Protein AF-A0A7L0KBL8-F1 (afdb_monomer)

Mean predicted aligned error: 14.49 Å

pLDDT: mean 74.62, std 23.61, range [24.86, 94.69]

Organism: Chauna torquata (NCBI:txid30388)

Nearest PDB structures (foldseek):
  8gka-assembly1_A  TM=6.887E-01  e=6.954E-22  Homo sapiens
  6lgp-assembly1_A  TM=6.684E-01  e=5.440E-22  Mus musculus
  7mio-assembly1_A  TM=5.184E-01  e=3.496E-22  Mus musculus
  7mil-assembly1_A  TM=5.229E-01  e=7.672E-22  Mus musculus
  4n5q-assembly1_A  TM=6.235E-01  e=1.062E-16  Mus musculus

Foldseek 3Di:
DFDWDKDKDDDDDDDDDDDDDDDDDDDDDDDDDDDDDDDDDDDDDDDDDDDDDDDDDDDDDDDDDDDDDDDVPVVVLVVLLVQLLVCLLVLPPVSNVVSLVVLQVVLVVDPPDHSLVSVLVSQADPVWRDGSLNSNLVRDDPNSLVSNVVVQVSCVVSVNNLVRQQGATPDPVGGFDGSLLSCQLSVPLSVNCVQLVDPSHDQCTAGPQRQGSLLSQLVHQPHLVVNCSCLVSDPDPCQQVRATNVRDGSLLSNLLVLNLVVNVCQFQAQDPDPVNRVSRQKDFPDDDVPITMIIGGCVLQDPVDDSRSVCSNVPRPPHPPVSPPD

Solvent-accessible surface area (backbone atoms only — not comparable to full-atom values): 20135 Å² total; per-residue (Å²): 134,92,57,68,50,82,50,73,58,72,84,83,90,76,82,83,91,78,91,78,86,87,85,80,90,83,82,88,84,85,89,79,92,85,89,89,82,89,84,90,81,90,88,87,82,86,82,80,88,80,79,80,89,88,87,88,85,80,87,82,84,83,83,86,88,85,87,78,91,80,74,66,69,68,54,55,60,55,46,54,42,54,50,49,51,47,26,44,46,75,47,40,62,69,61,35,53,54,51,52,51,53,48,52,57,53,38,73,71,46,86,90,56,57,53,50,60,54,50,50,60,53,44,26,42,90,83,40,37,46,33,50,65,44,47,28,57,73,38,78,50,99,42,38,70,59,51,50,51,53,53,50,52,54,24,51,78,57,73,35,37,52,64,63,52,58,37,39,28,63,35,86,92,54,20,36,45,32,43,65,45,47,26,52,72,64,67,36,65,71,58,44,49,59,49,66,72,38,89,66,55,67,75,82,52,42,29,76,61,36,36,36,49,63,39,56,37,52,77,44,96,81,33,66,72,52,52,50,53,52,58,72,70,47,86,62,82,56,68,66,71,45,51,24,75,87,68,38,27,36,66,39,45,16,41,68,70,57,38,56,69,60,42,54,46,59,54,61,29,66,46,86,52,76,94,55,33,86,75,31,26,29,42,76,78,49,72,60,89,90,37,40,36,36,37,35,62,41,80,58,40,44,82,91,37,88,82,7,34,50,54,40,51,75,70,44,85,85,50,68,80,86,70,75,82,122

Radius of gyration: 27.89 Å; Cα contacts (8 Å, |Δi|>4): 353; chains: 1; bounding box: 69×52×88 Å

Secondary structure (DSSP, 8-state):
---EEEEEE-----------PPPP------------------------------S----------------HHHHHHHHHHHHHHHHHHHT-HHHHHHHHHHHHHHHHT--SS-HHHHHHHHHB-TTT--BHHHHHHHS--TTHHHHHHHHHHHHHHTT-HHHHHS-B--STTTTT-BHHHHHHHTT-HHHHHHHHHSTT--TT---TT---HHHHHHHSSS-HHHHHHHHHH---GGGTT---TTS--HHHHHHHHT-HHHHHHHHH----SGGGGGG-SEEEEEEETTEEEEEEE-TTTSTTSTT-HHHHHHH-TTS-GGG---

InterPro domains:
  IPR002110 Ankyrin repeat [PF00023] (246-268)
  IPR002110 Ankyrin repeat [PF12796] (87-207)
  IPR002110 Ankyrin repeat [PS50088] (246-269)
  IPR002110 Ankyrin repeat [SM00248] (128-162)
  IPR002110 Ankyrin repeat [SM00248] (175-205)
  IPR002110 Ankyrin repeat [SM00248] (209-239)
  IPR002110 Ankyrin repeat [SM00248] (246-277)
  IPR008347 Transient receptor potential cation channel subfamily V member 1-4 [PR01768] (116-143)
  IPR008347 Transient receptor potential cation channel subfamily V member 1-4 [PR01768] (145-166)
  IPR024862 Transient receptor potential cation channel subfamily V [PTHR10582] (173-316)
  IPR036770 Ankyrin repeat-containing domain superfamily [G3DSA:1.25.40.20] (83-323)
  IPR036770 Ankyrin repeat-containing domain superfamily [SSF48403] (84-270)

Sequence (326 aa):
SSHFFLEIDGFESNATPNNTSPPVFSKPMDSNIRPCASGNGEDMDSPQSLQDDVTEYSPNVDSCANIPQGPEQTSARKKLKRYIFRAVSEGNIEELQGLLTELKERSNACTNMTVPDYLMKKFTASDTGKTCLMKALLNINQNTNEIVNMLLSFAEENGILERFINAAYTEEAYRGETALALAACTNQPDIIQLLMDNTRTNITSQDSRGNNILHALVTNDFVIRMYDMILLKSKDRNLETAKNKDGLTPLQLAAKTGKLEILKYILSREIREKPNRSLSRKFTDWAYGPVQSSLYDLTELDTTAENSVLEIIVYNTNIGVSCLLL

Structure (mmCIF, N/CA/C/O backbone):
data_AF-A0A7L0KBL8-F1
#
_entry.id   AF-A0A7L0KBL8-F1
#
loop_
_atom_site.group_PDB
_atom_site.id
_atom_site.type_symbol
_atom_site.label_atom_id
_atom_site.label_alt_id
_atom_site.label_comp_id
_atom_site.label_asym_id
_atom_site.label_entity_id
_atom_site.label_seq_id
_atom_site.pdbx_PDB_ins_code
_atom_site.Cartn_x
_atom_site.Cartn_y
_atom_site.Cartn_z
_atom_site.occupancy
_atom_site.B_iso_or_equiv
_atom_site.auth_seq_id
_atom_site.auth_comp_id
_atom_site.auth_asym_id
_atom_site.auth_atom_id
_atom_site.pdbx_PDB_model_num
ATOM 1 N N . SER A 1 1 ? 28.647 4.649 -7.831 1.00 35.41 1 SER A N 1
ATOM 2 C CA . SER A 1 1 ? 28.735 5.257 -9.168 1.00 35.41 1 SER A CA 1
ATOM 3 C C . SER A 1 1 ? 27.375 5.174 -9.818 1.00 35.41 1 SER A C 1
ATOM 5 O O . SER A 1 1 ? 26.847 4.078 -9.916 1.00 35.41 1 SER A O 1
ATOM 7 N N . SER A 1 2 ? 26.762 6.306 -10.153 1.00 34.97 2 SER A N 1
ATOM 8 C CA . SER A 1 2 ? 25.489 6.353 -10.881 1.00 34.97 2 SER A CA 1
ATOM 9 C C . SER A 1 2 ? 25.774 6.181 -12.374 1.00 34.97 2 SER A C 1
ATOM 11 O O . SER A 1 2 ? 26.455 7.025 -12.958 1.00 34.97 2 SER A O 1
ATOM 13 N N . HIS A 1 3 ? 25.311 5.079 -12.961 1.00 48.84 3 HIS A N 1
ATOM 14 C CA . HIS A 1 3 ? 25.428 4.797 -14.390 1.00 48.84 3 HIS A CA 1
ATOM 15 C C . HIS A 1 3 ? 24.148 5.275 -15.083 1.00 48.84 3 HIS A C 1
ATOM 17 O O . HIS A 1 3 ? 23.064 4.801 -14.758 1.00 48.84 3 HIS A O 1
ATOM 23 N N . PHE A 1 4 ? 24.280 6.234 -15.999 1.00 47.75 4 PHE A N 1
ATOM 24 C CA . PHE A 1 4 ? 23.176 6.749 -16.807 1.00 47.75 4 PHE A CA 1
ATOM 25 C C . PHE A 1 4 ? 23.380 6.351 -18.271 1.00 47.75 4 PHE A C 1
ATOM 27 O O . PHE A 1 4 ? 24.503 6.434 -18.773 1.00 47.75 4 PHE A O 1
ATOM 34 N N . PHE A 1 5 ? 22.307 5.942 -18.952 1.00 64.94 5 PHE A N 1
ATOM 35 C CA . PHE A 1 5 ? 22.285 5.733 -20.405 1.00 64.94 5 PHE A CA 1
ATOM 36 C C . PHE A 1 5 ? 21.658 6.942 -21.105 1.00 64.94 5 PHE A C 1
ATOM 38 O O . PHE A 1 5 ? 20.677 7.490 -20.603 1.00 64.94 5 PHE A O 1
ATOM 45 N N . LEU A 1 6 ? 22.228 7.346 -22.243 1.00 52.06 6 LEU A N 1
ATOM 46 C CA . LEU A 1 6 ? 21.727 8.422 -23.099 1.00 52.06 6 LEU A CA 1
ATOM 47 C C . LEU A 1 6 ? 20.947 7.825 -24.270 1.00 52.06 6 LEU A C 1
ATOM 49 O O . LEU A 1 6 ? 21.523 7.105 -25.083 1.00 52.06 6 LEU A O 1
ATOM 53 N N . GLU A 1 7 ? 19.674 8.187 -24.386 1.00 54.28 7 GLU A N 1
ATOM 54 C CA . GLU A 1 7 ? 18.853 7.896 -25.563 1.00 54.28 7 GLU A CA 1
ATOM 55 C C . GLU A 1 7 ? 18.519 9.204 -26.295 1.00 54.28 7 GLU A C 1
ATOM 57 O O . GLU A 1 7 ? 18.153 10.203 -25.662 1.00 54.28 7 GLU A O 1
ATOM 62 N N . ILE A 1 8 ? 18.686 9.203 -27.622 1.00 55.25 8 ILE A N 1
ATOM 63 C CA . ILE A 1 8 ? 18.376 10.327 -28.514 1.00 55.25 8 ILE A CA 1
ATOM 64 C C . ILE A 1 8 ? 17.295 9.855 -29.486 1.00 55.25 8 ILE A C 1
ATOM 66 O O . ILE A 1 8 ? 17.595 9.126 -30.431 1.00 55.25 8 ILE A O 1
ATOM 70 N N . ASP A 1 9 ? 16.060 10.307 -29.284 1.00 45.06 9 ASP A N 1
ATOM 71 C CA . ASP A 1 9 ? 14.976 10.055 -30.234 1.00 45.06 9 ASP A CA 1
ATOM 72 C C . ASP A 1 9 ? 15.100 11.013 -31.429 1.00 45.06 9 ASP A C 1
ATOM 74 O O . ASP A 1 9 ? 14.977 12.236 -31.294 1.00 45.06 9 ASP A O 1
ATOM 78 N N . GLY A 1 10 ? 15.365 10.452 -32.612 1.00 35.91 10 GLY A N 1
ATOM 79 C CA . GLY A 1 10 ? 15.478 11.164 -33.885 1.00 35.91 10 GLY A CA 1
ATOM 80 C C . GLY A 1 10 ? 14.570 10.552 -34.956 1.00 35.91 10 GLY A C 1
ATOM 81 O O . GLY A 1 10 ? 14.538 9.340 -35.124 1.00 35.91 10 GLY A O 1
ATOM 82 N N . PHE A 1 11 ? 13.842 11.417 -35.666 1.00 40.47 11 PHE A N 1
ATOM 83 C CA . PHE A 1 11 ? 12.845 11.145 -36.715 1.00 40.47 11 PHE A CA 1
ATOM 84 C C . PHE A 1 11 ? 13.072 9.894 -37.598 1.00 40.47 11 PHE A C 1
ATOM 86 O O . PHE A 1 11 ? 14.110 9.767 -38.249 1.00 40.47 11 PHE A O 1
ATOM 93 N N . GLU A 1 12 ? 12.016 9.083 -37.767 1.00 44.72 12 GLU A N 1
ATOM 94 C CA . GLU A 1 12 ? 11.820 8.251 -38.964 1.00 44.72 12 GLU A CA 1
ATOM 95 C C . GLU A 1 12 ? 11.568 9.150 -40.186 1.00 44.72 12 GLU A C 1
ATOM 97 O O . GLU A 1 12 ? 10.744 10.069 -40.173 1.00 44.72 12 GLU A O 1
ATOM 102 N N . SER A 1 13 ? 12.311 8.900 -41.261 1.00 41.12 13 SER A N 1
ATOM 103 C CA . SER A 1 13 ? 12.299 9.703 -42.480 1.00 41.12 13 SER A CA 1
ATOM 104 C C . SER A 1 13 ? 10.998 9.541 -43.268 1.00 41.12 13 SER A C 1
ATOM 106 O O . SER A 1 13 ? 10.737 8.458 -43.789 1.00 41.12 13 SER A O 1
ATOM 108 N N . ASN A 1 14 ? 10.251 10.629 -43.479 1.00 33.03 14 ASN A N 1
ATOM 109 C CA . ASN A 1 14 ? 9.272 10.695 -44.562 1.00 33.03 14 ASN A CA 1
ATOM 110 C C . ASN A 1 14 ? 9.334 12.027 -45.326 1.00 33.03 14 ASN A C 1
ATOM 112 O O . ASN A 1 14 ? 9.242 13.105 -44.749 1.00 33.03 14 ASN A O 1
ATOM 116 N N . ALA A 1 15 ? 9.533 11.857 -46.636 1.00 35.62 15 ALA A N 1
ATOM 117 C CA . ALA A 1 15 ? 9.326 12.710 -47.808 1.00 35.62 15 ALA A CA 1
ATOM 118 C C . ALA A 1 15 ? 9.271 14.255 -47.683 1.00 35.62 15 ALA A C 1
ATOM 120 O O . ALA A 1 15 ? 8.476 14.853 -46.968 1.00 35.62 15 ALA A O 1
ATOM 121 N N . THR A 1 16 ? 10.081 14.868 -48.550 1.00 35.38 16 THR A N 1
ATOM 122 C CA . THR A 1 16 ? 10.197 16.279 -48.970 1.00 35.38 16 THR A CA 1
ATOM 123 C C . THR A 1 16 ? 8.923 17.148 -48.938 1.00 35.38 16 THR A C 1
ATOM 125 O O . THR A 1 16 ? 7.877 16.688 -49.400 1.00 35.38 16 THR A O 1
ATOM 128 N N . PRO A 1 17 ? 9.012 18.451 -48.582 1.00 36.38 17 PRO A N 1
ATOM 129 C CA . PRO A 1 17 ? 7.890 19.378 -48.678 1.00 36.38 17 PRO A CA 1
ATOM 130 C C . PRO A 1 17 ? 7.862 20.080 -50.046 1.00 36.38 17 PRO A C 1
ATOM 132 O O . PRO A 1 17 ? 8.841 20.704 -50.452 1.00 36.38 17 PRO A O 1
ATOM 135 N N . ASN A 1 18 ? 6.719 20.038 -50.735 1.00 32.19 18 ASN A N 1
ATOM 136 C CA . ASN A 1 18 ? 6.406 20.970 -51.820 1.00 32.19 18 ASN A CA 1
ATOM 137 C C . ASN A 1 18 ? 5.340 21.962 -51.342 1.00 32.19 18 ASN A C 1
ATOM 139 O O . ASN A 1 18 ? 4.267 21.577 -50.884 1.00 32.19 18 ASN A O 1
ATOM 143 N N . ASN A 1 19 ? 5.670 23.248 -51.465 1.00 34.19 19 ASN A N 1
ATOM 144 C CA . ASN A 1 19 ? 4.816 24.397 -51.180 1.00 34.19 19 ASN A CA 1
ATOM 145 C C . ASN A 1 19 ? 3.503 24.356 -51.973 1.00 34.19 19 ASN A C 1
ATOM 147 O O . ASN A 1 19 ? 3.544 24.250 -53.193 1.00 34.19 19 ASN A O 1
ATOM 151 N N . THR A 1 20 ? 2.365 24.588 -51.316 1.00 32.91 20 THR A N 1
ATOM 152 C CA . THR A 1 20 ? 1.261 25.409 -51.851 1.00 32.91 20 THR A CA 1
ATOM 153 C C . THR A 1 20 ? 0.365 25.913 -50.707 1.00 32.91 20 THR A C 1
ATOM 155 O O . THR A 1 20 ? 0.220 25.278 -49.670 1.00 32.91 20 THR A O 1
ATOM 158 N N . SER A 1 21 ? -0.146 27.126 -50.906 1.00 37.97 21 SER A N 1
ATOM 159 C CA . SER A 1 21 ? -0.904 28.045 -50.036 1.00 37.97 21 SER A CA 1
ATOM 160 C C . SER A 1 21 ? -2.114 27.486 -49.254 1.00 37.97 21 SER A C 1
ATOM 162 O O . SER A 1 21 ? -2.685 26.475 -49.656 1.00 37.97 21 SER A O 1
ATOM 164 N N . PRO A 1 22 ? -2.587 28.186 -48.195 1.00 39.78 22 PRO A N 1
ATOM 165 C CA . PRO A 1 22 ? -3.711 27.737 -47.373 1.00 39.78 22 PRO A CA 1
ATOM 166 C C . PRO A 1 22 ? -5.061 28.189 -47.962 1.00 39.78 22 PRO A C 1
ATOM 168 O O . PRO A 1 22 ? -5.139 29.304 -48.486 1.00 39.78 22 PRO A O 1
ATOM 171 N N . PRO A 1 23 ? -6.157 27.420 -47.817 1.00 34.69 23 PRO A N 1
ATOM 172 C CA . PRO A 1 23 ? -7.491 27.961 -47.992 1.00 34.69 23 PRO A CA 1
ATOM 173 C C . PRO A 1 23 ? -8.199 28.225 -46.658 1.00 34.69 23 PRO A C 1
ATOM 175 O O . PRO A 1 23 ? -7.974 27.597 -45.625 1.00 34.69 23 PRO A O 1
ATOM 178 N N . VAL A 1 24 ? -9.056 29.234 -46.745 1.00 32.59 24 VAL A N 1
ATOM 179 C CA . VAL A 1 24 ? -9.853 29.891 -45.715 1.00 32.59 24 VAL A CA 1
ATOM 180 C C . VAL A 1 24 ? -11.087 29.063 -45.322 1.00 32.59 24 VAL A C 1
ATOM 182 O O . VAL A 1 24 ? -11.651 28.333 -46.130 1.00 32.59 24 VAL A O 1
ATOM 185 N N . PHE A 1 25 ? -11.497 29.249 -44.064 1.00 34.94 25 PHE A N 1
ATOM 186 C CA . PHE A 1 25 ? -12.748 28.868 -43.397 1.00 34.94 25 PHE A CA 1
ATOM 187 C C . PHE A 1 25 ? -13.991 28.607 -44.272 1.00 34.94 25 PHE A C 1
ATOM 189 O O . PHE A 1 25 ? -14.423 29.467 -45.037 1.00 34.94 25 PHE A O 1
ATOM 196 N N . SER A 1 26 ? -14.715 27.531 -43.945 1.00 32.19 26 SER A N 1
ATOM 197 C CA . SER A 1 26 ? -16.186 27.527 -43.945 1.00 32.19 26 SER A CA 1
ATOM 198 C C . SER A 1 26 ? -16.714 26.803 -42.697 1.00 32.19 26 SER A C 1
ATOM 200 O O . SER A 1 26 ? -16.170 25.797 -42.250 1.00 32.19 26 SER A O 1
ATOM 202 N N . LYS A 1 27 ? -17.706 27.433 -42.063 1.00 36.25 27 LYS A N 1
ATOM 203 C CA . LYS A 1 27 ? -18.361 27.069 -40.795 1.00 36.25 27 LYS A CA 1
ATOM 204 C C . LYS A 1 27 ? -19.540 26.087 -41.045 1.00 36.25 27 LYS A C 1
ATOM 206 O O . LYS A 1 27 ? -19.766 25.736 -42.198 1.00 36.25 27 LYS A O 1
ATOM 211 N N . PRO A 1 28 ? -20.237 25.604 -39.995 1.00 49.16 28 PRO A N 1
ATOM 212 C CA . PRO A 1 28 ? -20.693 24.222 -39.845 1.00 49.16 28 PRO A CA 1
ATOM 213 C C . PRO A 1 28 ? -22.041 23.941 -40.519 1.00 49.16 28 PRO A C 1
ATOM 215 O O . PRO A 1 28 ? -22.786 24.862 -40.845 1.00 49.16 28 PRO A O 1
ATOM 218 N N . MET A 1 29 ? -22.378 22.657 -40.653 1.00 32.78 29 MET A N 1
ATOM 219 C CA . MET A 1 29 ? -23.714 22.218 -41.047 1.00 32.78 29 MET A CA 1
ATOM 220 C C . MET A 1 29 ? -24.240 21.202 -40.029 1.00 32.78 29 MET A C 1
ATOM 222 O O . MET A 1 29 ? -23.659 20.138 -39.827 1.00 32.78 29 MET A O 1
ATOM 226 N N . ASP A 1 30 ? -25.305 21.618 -39.353 1.00 31.61 30 ASP A N 1
ATOM 227 C CA . ASP A 1 30 ? -26.109 20.860 -38.400 1.00 31.61 30 ASP A CA 1
ATOM 228 C C . ASP A 1 30 ? -26.987 19.795 -39.074 1.00 31.61 30 ASP A C 1
ATOM 230 O O . ASP A 1 30 ? -27.297 19.880 -40.266 1.00 31.61 30 ASP A O 1
ATOM 234 N N . SER A 1 31 ? -27.534 18.933 -38.204 1.00 37.66 31 SER A N 1
ATOM 235 C CA . SER A 1 31 ? -28.776 18.149 -38.335 1.00 37.66 31 SER A CA 1
ATOM 236 C C . SER A 1 31 ? -28.624 16.742 -38.952 1.00 37.66 31 SER A C 1
ATOM 238 O O . SER A 1 31 ? -27.946 16.570 -39.950 1.00 37.66 31 SER A O 1
ATOM 240 N N . ASN A 1 32 ? -29.255 15.663 -38.474 1.00 29.20 32 ASN A N 1
ATOM 241 C CA . ASN A 1 32 ? -30.105 15.387 -37.312 1.00 29.20 32 ASN A CA 1
ATOM 242 C C . ASN A 1 32 ? -30.519 13.888 -37.379 1.00 29.20 32 ASN A C 1
ATOM 244 O O . ASN A 1 32 ? -30.705 13.390 -38.485 1.00 29.20 32 ASN A O 1
ATOM 248 N N . ILE A 1 33 ? -30.826 13.265 -36.220 1.00 32.53 33 ILE A N 1
ATOM 249 C CA . ILE A 1 33 ? -31.833 12.174 -36.016 1.00 32.53 33 ILE A CA 1
ATOM 250 C C . ILE A 1 33 ? -31.430 10.742 -36.482 1.00 32.53 33 ILE A C 1
ATOM 252 O O . ILE A 1 33 ? -31.002 10.572 -37.609 1.00 32.53 33 ILE A O 1
ATOM 256 N N . ARG A 1 34 ? -31.608 9.613 -35.760 1.00 35.16 34 ARG A N 1
ATOM 257 C CA . ARG A 1 34 ? -32.081 9.201 -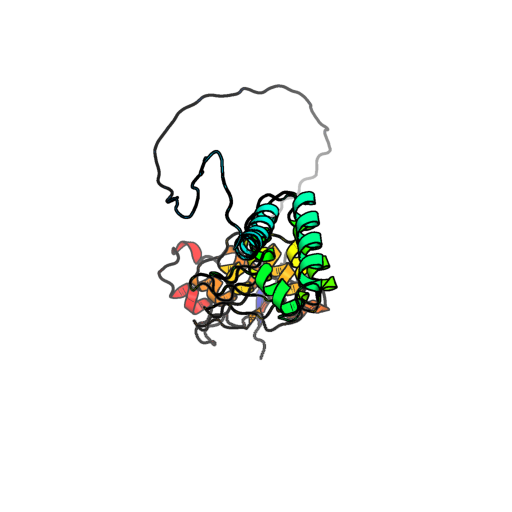34.406 1.00 35.16 34 ARG A CA 1
ATOM 258 C C . ARG A 1 34 ? -31.781 7.676 -34.211 1.00 35.16 34 ARG A C 1
ATOM 260 O O . ARG A 1 34 ? -31.329 7.049 -35.163 1.00 35.16 34 ARG A O 1
ATOM 267 N N . PRO A 1 35 ? -32.018 7.083 -33.016 1.00 42.38 35 PRO A N 1
ATOM 268 C CA . PRO A 1 35 ? -31.472 5.791 -32.573 1.00 42.38 35 PRO A CA 1
ATOM 269 C C . PRO A 1 35 ? -32.394 4.594 -32.862 1.00 42.38 35 PRO A C 1
ATOM 271 O O . PRO A 1 35 ? -33.590 4.787 -33.057 1.00 42.38 35 PRO A O 1
ATOM 274 N N . CYS A 1 36 ? -31.870 3.366 -32.749 1.00 28.20 36 CYS A N 1
ATOM 275 C CA . CYS A 1 36 ? -32.682 2.162 -32.538 1.00 28.20 36 CYS A CA 1
ATOM 276 C C . CYS A 1 36 ? -31.951 1.110 -31.692 1.00 28.20 36 CYS A C 1
ATOM 278 O O . CYS A 1 36 ? -30.735 0.957 -31.759 1.00 28.20 36 CYS A O 1
ATOM 280 N N . ALA A 1 37 ? -32.755 0.434 -30.875 1.00 27.50 37 ALA A N 1
ATOM 281 C CA . ALA A 1 37 ? -32.409 -0.486 -29.807 1.00 27.50 37 ALA A CA 1
ATOM 282 C C . ALA A 1 37 ? -32.474 -1.967 -30.235 1.00 27.50 37 ALA A C 1
ATOM 284 O O . ALA A 1 37 ? -33.142 -2.294 -31.210 1.00 27.50 37 ALA A O 1
ATOM 285 N N . SER A 1 38 ? -31.848 -2.806 -29.400 1.00 29.61 38 SER A N 1
ATOM 286 C CA . SER A 1 38 ? -32.177 -4.197 -29.028 1.00 29.61 38 SER A CA 1
ATOM 287 C C . SER A 1 38 ? -32.322 -5.290 -30.100 1.00 29.61 38 SER A C 1
ATOM 289 O O . SER A 1 38 ? -33.216 -5.260 -30.938 1.00 29.61 38 SER A O 1
ATOM 291 N N . GLY A 1 39 ? -31.542 -6.363 -29.923 1.00 25.86 39 GLY A N 1
ATOM 292 C CA . GLY A 1 39 ? -31.761 -7.680 -30.530 1.00 25.86 39 GLY A CA 1
ATOM 293 C C . GLY A 1 39 ? -30.747 -8.719 -30.031 1.00 25.86 39 GLY A C 1
ATOM 294 O O . GLY A 1 39 ? -29.551 -8.527 -30.202 1.00 25.86 39 GLY A O 1
ATOM 295 N N . ASN A 1 40 ? -31.262 -9.768 -29.388 1.00 24.86 40 ASN A N 1
ATOM 296 C CA . ASN A 1 40 ? -30.596 -10.820 -28.604 1.00 24.86 40 ASN A CA 1
ATOM 297 C C . ASN A 1 40 ? -29.871 -11.921 -29.415 1.00 24.86 40 ASN A C 1
ATOM 299 O O . ASN A 1 40 ? -30.157 -12.113 -30.595 1.00 24.86 40 ASN A O 1
ATOM 303 N N . GLY A 1 41 ? -29.054 -12.708 -28.694 1.00 25.11 41 GLY A N 1
ATOM 304 C CA . GLY A 1 41 ? -28.573 -14.072 -29.002 1.00 25.11 41 GLY A CA 1
ATOM 305 C C . GLY A 1 41 ? -27.155 -14.281 -28.435 1.00 25.11 41 GLY A C 1
ATOM 306 O O . GLY A 1 41 ? -26.220 -13.743 -29.019 1.00 25.11 41 GLY A O 1
ATOM 307 N N . GLU A 1 42 ? -26.949 -14.781 -27.203 1.00 25.03 42 GLU A N 1
ATOM 308 C CA . GLU A 1 42 ? -26.951 -16.213 -26.775 1.00 25.03 42 GLU A CA 1
ATOM 309 C C . GLU A 1 42 ? -26.028 -17.076 -27.668 1.00 25.03 42 GLU A C 1
ATOM 311 O O . GLU A 1 42 ? -26.185 -17.054 -28.883 1.00 25.03 42 GLU A O 1
ATOM 316 N N . ASP A 1 43 ? -25.050 -17.880 -27.237 1.00 26.25 43 ASP A N 1
ATOM 317 C CA . ASP A 1 43 ? -24.491 -18.324 -25.951 1.00 26.25 43 ASP A CA 1
ATOM 318 C C . ASP A 1 43 ? -23.143 -19.029 -26.257 1.00 26.25 43 ASP A C 1
ATOM 320 O O . ASP A 1 43 ? -22.936 -19.463 -27.394 1.00 26.25 43 ASP A O 1
ATOM 324 N N . MET A 1 44 ? -22.249 -19.161 -25.261 1.00 29.30 44 MET A N 1
ATOM 325 C CA . MET A 1 44 ? -21.561 -20.419 -24.863 1.00 29.30 44 MET A CA 1
ATOM 326 C C . MET A 1 44 ? -20.362 -20.164 -23.916 1.00 29.30 44 MET A C 1
ATOM 328 O O . MET A 1 44 ? -19.255 -19.840 -24.342 1.00 29.30 44 MET A O 1
ATOM 332 N N . ASP A 1 45 ? -20.655 -20.305 -22.618 1.00 25.42 45 ASP A N 1
ATOM 333 C CA . ASP A 1 45 ? -19.960 -21.066 -21.558 1.00 25.42 45 ASP A CA 1
ATOM 334 C C . ASP A 1 45 ? -18.421 -21.026 -21.360 1.00 25.42 45 ASP A C 1
ATOM 336 O O . ASP A 1 45 ? -17.666 -21.745 -22.007 1.00 25.42 45 ASP A O 1
ATOM 340 N N . SER A 1 46 ? -17.999 -20.233 -20.353 1.00 28.47 46 SER A N 1
ATOM 341 C CA . SER A 1 46 ? -17.529 -20.633 -18.993 1.00 28.47 46 SER A CA 1
ATOM 342 C C . SER A 1 46 ? -16.458 -21.742 -18.794 1.00 28.47 46 SER A C 1
ATOM 344 O O . SER A 1 46 ? -16.395 -22.678 -19.582 1.00 28.47 46 SER A O 1
ATOM 346 N N . PRO A 1 47 ? -15.660 -21.733 -17.684 1.00 35.38 47 PRO A N 1
ATOM 347 C CA . PRO A 1 47 ? -15.985 -21.122 -16.387 1.00 35.38 47 PRO A CA 1
ATOM 348 C C . PRO A 1 47 ? -14.903 -20.248 -15.720 1.00 35.38 47 PRO A C 1
ATOM 350 O O . PRO A 1 47 ? -13.727 -20.594 -15.612 1.00 35.38 47 PRO A O 1
ATOM 353 N N . GLN A 1 48 ? -15.388 -19.147 -15.142 1.00 27.89 48 GLN A N 1
ATOM 354 C CA . GLN A 1 48 ? -14.809 -18.485 -13.977 1.00 27.89 48 GLN A CA 1
ATOM 355 C C . GLN A 1 48 ? -14.948 -19.405 -12.756 1.00 27.89 48 GLN A C 1
ATOM 357 O O . GLN A 1 48 ? -16.044 -19.868 -12.449 1.00 27.89 48 GLN A O 1
ATOM 362 N N . SER A 1 49 ? -13.862 -19.632 -12.021 1.00 25.47 49 SER A N 1
ATOM 363 C CA . SER A 1 49 ? -13.925 -20.249 -10.697 1.00 25.47 49 SER A CA 1
ATOM 364 C C . SER A 1 49 ? -14.196 -19.178 -9.637 1.00 25.47 49 SER A C 1
ATOM 366 O O . SER A 1 49 ? -13.280 -18.680 -8.983 1.00 25.47 49 SER A O 1
ATOM 368 N N . LEU A 1 50 ? -15.473 -18.831 -9.489 1.00 36.38 50 LEU A N 1
ATOM 369 C CA . LEU A 1 50 ? -16.061 -18.541 -8.186 1.00 36.38 50 LEU A CA 1
ATOM 370 C C . LEU A 1 50 ? -16.384 -19.901 -7.555 1.00 36.38 50 LEU A C 1
ATOM 372 O O . LEU A 1 50 ? -17.137 -20.682 -8.128 1.00 36.38 50 LEU A O 1
ATOM 376 N N . GLN A 1 51 ? -15.774 -20.201 -6.414 1.00 29.91 51 GLN A N 1
ATOM 377 C CA . GLN A 1 51 ? -16.243 -21.243 -5.504 1.00 29.91 51 GLN A CA 1
ATOM 378 C C . GLN A 1 51 ? -16.366 -20.616 -4.117 1.00 29.91 51 GLN A C 1
ATOM 380 O O . GLN A 1 51 ? -15.378 -20.419 -3.414 1.00 29.91 51 GLN A O 1
ATOM 385 N N . ASP A 1 52 ? -17.579 -20.139 -3.855 1.00 27.75 52 ASP A N 1
ATOM 386 C CA . ASP A 1 52 ? -18.462 -20.474 -2.736 1.00 27.75 52 ASP A CA 1
ATOM 387 C C . ASP A 1 52 ? -17.861 -20.941 -1.397 1.00 27.75 52 ASP A C 1
ATOM 389 O O . ASP A 1 52 ? -17.158 -21.944 -1.295 1.00 27.75 52 ASP A O 1
ATOM 393 N N . ASP A 1 53 ? -18.295 -20.202 -0.370 1.00 26.17 53 ASP A N 1
ATOM 394 C CA . ASP A 1 53 ? -18.932 -20.648 0.875 1.00 26.17 53 ASP A CA 1
ATOM 395 C C . ASP A 1 53 ? -18.269 -21.728 1.746 1.00 26.17 53 ASP A C 1
ATOM 397 O O . ASP A 1 53 ? -18.162 -22.903 1.413 1.00 26.17 53 ASP A O 1
ATOM 401 N N . VAL A 1 54 ? -17.970 -21.342 2.990 1.00 29.86 54 VAL A N 1
ATOM 402 C CA . VAL A 1 54 ? -18.842 -21.569 4.161 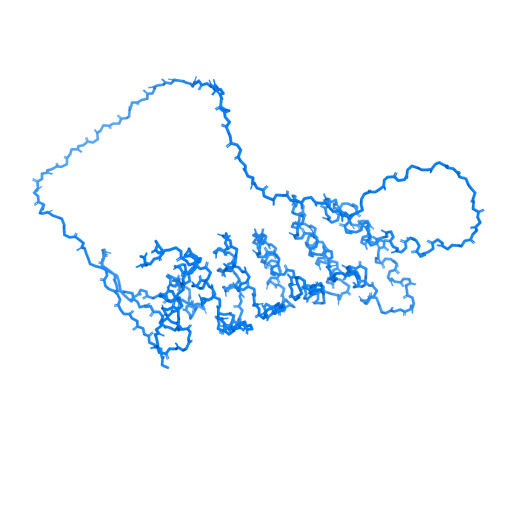1.00 29.86 54 VAL A CA 1
ATOM 403 C C . VAL A 1 54 ? -18.109 -20.992 5.377 1.00 29.86 54 VAL A C 1
ATOM 405 O O . VAL A 1 54 ? -17.034 -21.458 5.736 1.00 29.86 54 VAL A O 1
ATOM 408 N N . THR A 1 55 ? -18.685 -19.999 6.058 1.00 25.56 55 THR A N 1
ATOM 409 C CA . THR A 1 55 ? -18.726 -19.977 7.535 1.00 25.56 55 THR A CA 1
ATOM 410 C C . THR A 1 55 ? -19.749 -18.954 8.042 1.00 25.56 55 THR A C 1
ATOM 412 O O . THR A 1 55 ? -19.574 -17.746 7.934 1.00 25.56 55 THR A O 1
ATOM 415 N N . GLU A 1 56 ? -20.800 -19.512 8.651 1.00 28.20 56 GLU A N 1
ATOM 416 C CA . GLU A 1 56 ? -21.776 -18.902 9.565 1.00 28.20 56 GLU A CA 1
ATOM 417 C C . GLU A 1 56 ? -22.852 -17.959 8.986 1.00 28.20 56 GLU A C 1
ATOM 419 O O . GLU A 1 56 ? -22.911 -16.771 9.294 1.00 28.20 56 GLU A O 1
ATOM 424 N N . TYR A 1 57 ? -23.848 -18.553 8.318 1.00 26.77 57 TYR A N 1
ATOM 425 C CA . TYR A 1 57 ? -25.242 -18.145 8.517 1.00 26.77 57 TYR A CA 1
ATOM 426 C C . TYR A 1 57 ? -26.046 -19.346 9.029 1.00 26.77 57 TYR A C 1
ATOM 428 O O . TYR A 1 57 ? -26.139 -20.389 8.387 1.00 26.77 57 TYR A O 1
ATOM 436 N N . SER A 1 58 ? -26.615 -19.222 10.221 1.00 25.81 58 SER A N 1
ATOM 437 C CA . SER A 1 58 ? -27.715 -20.070 10.679 1.00 25.81 58 SER A CA 1
ATOM 438 C C . SER A 1 58 ? -28.736 -19.159 11.355 1.00 25.81 58 SER A C 1
ATOM 440 O O . SER A 1 58 ? -28.372 -18.455 12.303 1.00 25.81 58 SER A O 1
ATOM 442 N N . PRO A 1 59 ? -29.992 -19.126 10.879 1.00 31.22 59 PRO A N 1
ATOM 443 C CA . PRO A 1 59 ? -31.052 -18.365 11.510 1.00 31.22 59 PRO A CA 1
ATOM 444 C C . PRO A 1 59 ? -31.710 -19.254 12.569 1.00 31.22 59 PRO A C 1
ATOM 446 O O . PRO A 1 59 ? -32.491 -20.138 12.235 1.00 31.22 59 PRO A O 1
ATOM 449 N N . ASN A 1 60 ? -31.417 -19.032 13.850 1.00 27.72 60 ASN A N 1
ATOM 450 C CA . ASN A 1 60 ? -32.227 -19.644 14.904 1.00 27.72 60 ASN A CA 1
ATOM 451 C C . ASN A 1 60 ? -33.401 -18.724 15.238 1.00 27.72 60 ASN A C 1
ATOM 453 O O . ASN A 1 60 ? -33.266 -17.736 15.962 1.00 27.72 60 ASN A O 1
ATOM 457 N N . VAL A 1 61 ? -34.554 -19.086 14.679 1.00 36.00 61 VAL A N 1
ATOM 458 C CA . VAL A 1 61 ? -35.864 -18.820 15.267 1.00 36.00 61 VAL A CA 1
ATOM 459 C C . VAL A 1 61 ? -35.974 -19.722 16.491 1.00 36.00 61 VAL A C 1
ATOM 461 O O . VAL A 1 61 ? -35.912 -20.930 16.329 1.00 36.00 61 VAL A O 1
ATOM 464 N N . ASP A 1 62 ? -36.143 -19.153 17.683 1.00 27.17 62 ASP A N 1
ATOM 465 C CA . ASP A 1 62 ? -36.770 -19.863 18.800 1.00 27.17 62 ASP A CA 1
ATOM 466 C C . ASP A 1 62 ? -37.472 -18.878 19.738 1.00 27.17 62 ASP A C 1
ATOM 468 O O . ASP A 1 62 ? -36.902 -17.921 20.268 1.00 27.17 62 ASP A O 1
ATOM 472 N N . SER A 1 63 ? -38.764 -19.134 19.900 1.00 30.20 63 SER A N 1
ATOM 473 C CA . SER A 1 63 ? -39.703 -18.462 20.781 1.00 30.20 63 SER A CA 1
ATOM 474 C C . SER A 1 63 ? -39.638 -19.007 22.213 1.00 30.20 63 SER A C 1
ATOM 476 O O . SER A 1 63 ? -39.716 -20.211 22.419 1.00 30.20 63 SER A O 1
ATOM 478 N N . CYS A 1 64 ? -39.651 -18.074 23.169 1.00 30.81 64 CYS A N 1
ATOM 479 C CA . CYS A 1 64 ? -40.163 -18.144 24.547 1.00 30.81 64 CYS A CA 1
ATOM 480 C C . CYS A 1 64 ? -39.578 -19.111 25.609 1.00 30.81 64 CYS A C 1
ATOM 482 O O . CYS A 1 64 ? -39.750 -20.321 25.569 1.00 30.81 64 CYS A O 1
ATOM 484 N N . ALA A 1 65 ? -39.176 -18.448 26.707 1.00 31.62 65 ALA A N 1
ATOM 485 C CA . ALA A 1 65 ? -39.491 -18.717 28.121 1.00 31.62 65 ALA A CA 1
ATOM 486 C C . ALA A 1 65 ? -38.432 -19.374 29.040 1.00 31.62 65 ALA A C 1
ATOM 488 O O . ALA A 1 65 ? -37.975 -20.492 28.841 1.00 31.62 65 ALA A O 1
ATOM 489 N N . ASN A 1 66 ? -38.230 -18.653 30.154 1.00 29.91 66 ASN A N 1
ATOM 490 C CA . ASN A 1 66 ? -37.682 -19.004 31.471 1.00 29.91 66 ASN A CA 1
ATOM 491 C C . ASN A 1 66 ? -36.160 -18.943 31.720 1.00 29.91 66 ASN A C 1
ATOM 493 O O . ASN A 1 66 ? -35.360 -19.740 31.245 1.00 29.91 66 ASN A O 1
ATOM 497 N N . ILE A 1 67 ? -35.819 -17.981 32.586 1.00 35.41 67 ILE A N 1
ATOM 498 C CA . ILE A 1 67 ? -34.528 -17.730 33.240 1.00 35.41 67 ILE A CA 1
ATOM 499 C C . ILE A 1 67 ? -34.308 -18.771 34.355 1.00 35.41 67 ILE A C 1
ATOM 501 O O . ILE A 1 67 ? -35.239 -19.055 35.112 1.00 35.41 67 ILE A O 1
ATOM 505 N N . PRO A 1 68 ? -33.074 -19.280 34.522 1.00 32.44 68 PRO A N 1
ATOM 506 C CA . PRO A 1 68 ? -32.351 -19.022 35.776 1.00 32.44 68 PRO A CA 1
ATOM 507 C C . PRO A 1 68 ? -31.047 -18.239 35.547 1.00 32.44 68 PRO A C 1
ATOM 509 O O . PRO A 1 68 ? -30.388 -18.353 34.517 1.00 32.44 68 PRO A O 1
ATOM 512 N N . GLN A 1 69 ? -30.707 -17.404 36.525 1.00 43.75 69 GLN A N 1
ATOM 513 C CA . GLN A 1 69 ? -29.674 -16.367 36.492 1.00 43.75 69 GLN A CA 1
ATOM 514 C C . GLN A 1 69 ? -28.228 -16.911 36.363 1.00 43.75 69 GLN A C 1
ATOM 516 O O . GLN A 1 69 ? -27.832 -17.807 37.103 1.00 43.75 69 GLN A O 1
ATOM 521 N N . GLY A 1 70 ? -27.438 -16.267 35.479 1.00 34.22 70 GLY A N 1
ATOM 522 C CA . GLY A 1 70 ? -25.976 -16.403 35.267 1.00 34.22 70 GLY A CA 1
ATOM 523 C C . GLY A 1 70 ? -25.599 -17.358 34.116 1.00 34.22 70 GLY A C 1
ATOM 524 O O . GLY A 1 70 ? -25.813 -18.553 34.282 1.00 34.22 70 GLY A O 1
ATOM 525 N N . PRO A 1 71 ? -25.060 -16.908 32.947 1.00 34.69 71 PRO A N 1
ATOM 526 C CA . PRO A 1 71 ? -23.915 -16.005 32.748 1.00 34.69 71 PRO A CA 1
ATOM 527 C C . PRO A 1 71 ? -24.144 -14.969 31.611 1.00 34.69 71 PRO A C 1
ATOM 529 O O . PRO A 1 71 ? -23.656 -15.119 30.488 1.00 34.69 71 PRO A O 1
ATOM 532 N N . GLU A 1 72 ? -24.870 -13.879 31.862 1.00 33.19 72 GLU A N 1
ATOM 533 C CA . GLU A 1 72 ? -25.222 -12.917 30.795 1.00 33.19 72 GLU A CA 1
ATOM 534 C C . GLU A 1 72 ? -24.058 -12.019 30.332 1.00 33.19 72 GLU A C 1
ATOM 536 O O . GLU A 1 72 ? -23.991 -11.619 29.164 1.00 33.19 72 GLU A O 1
ATOM 541 N N . GLN A 1 73 ? -23.079 -11.744 31.198 1.00 38.81 73 GLN A N 1
ATOM 542 C CA . GLN A 1 73 ? -22.004 -10.792 30.884 1.00 38.81 73 GLN A CA 1
ATOM 543 C C . GLN A 1 73 ? -21.029 -11.307 29.812 1.00 38.81 73 GLN A C 1
ATOM 545 O O . GLN A 1 73 ? -20.508 -10.526 29.014 1.00 38.81 73 GLN A O 1
ATOM 550 N N . THR A 1 74 ? -20.783 -12.616 29.736 1.00 38.00 74 THR A N 1
ATOM 551 C CA . THR A 1 74 ? -19.844 -13.205 28.762 1.00 38.00 74 THR A CA 1
ATOM 552 C C . THR A 1 74 ? -20.447 -13.265 27.354 1.00 38.00 74 THR A C 1
ATOM 554 O O . THR A 1 74 ? -19.731 -13.077 26.368 1.00 38.00 74 THR A O 1
ATOM 557 N N . SER A 1 75 ? -21.771 -13.444 27.259 1.00 50.00 75 SER A N 1
ATOM 558 C CA . SER A 1 75 ? -22.535 -13.414 26.003 1.00 50.00 75 SER A CA 1
ATOM 559 C C . SER A 1 75 ? -22.630 -11.989 25.443 1.00 50.00 75 SER A C 1
ATOM 561 O O . SER A 1 75 ? -22.263 -11.750 24.291 1.00 50.00 75 SER A O 1
ATOM 563 N N . ALA A 1 76 ? -22.972 -11.001 26.280 1.00 53.28 76 ALA A N 1
ATOM 564 C CA . ALA A 1 76 ? -23.015 -9.587 25.887 1.00 53.28 76 ALA A CA 1
ATOM 565 C C . ALA A 1 76 ? -21.646 -9.040 25.421 1.00 53.28 76 ALA A C 1
ATOM 567 O O . ALA A 1 76 ? -21.568 -8.226 24.498 1.00 53.28 76 ALA A O 1
ATOM 568 N N . ARG A 1 77 ? -20.539 -9.529 26.004 1.00 53.34 77 ARG A N 1
ATOM 569 C CA . ARG A 1 77 ? -19.163 -9.156 25.618 1.00 53.34 77 ARG A CA 1
ATOM 570 C C . ARG A 1 77 ? -18.751 -9.662 24.234 1.00 53.34 77 ARG A C 1
ATOM 572 O O . ARG A 1 77 ? -17.946 -8.987 23.586 1.00 53.34 77 ARG A O 1
ATOM 579 N N . LYS A 1 78 ? -19.238 -10.835 23.807 1.00 59.44 78 LYS A N 1
ATOM 580 C CA . LYS A 1 78 ? -19.010 -11.376 22.453 1.00 59.44 78 LYS A CA 1
ATOM 581 C C . LYS A 1 78 ? -19.912 -10.689 21.421 1.00 59.44 78 LYS A C 1
ATOM 583 O O . LYS A 1 78 ? -19.460 -10.451 20.306 1.00 59.44 78 LYS A O 1
ATOM 588 N N . LYS A 1 79 ? -21.130 -10.298 21.819 1.00 78.38 79 LYS A N 1
ATOM 589 C CA . LYS A 1 79 ? -22.080 -9.553 20.976 1.00 78.38 79 LYS A CA 1
ATOM 590 C C . LYS A 1 79 ? -21.531 -8.194 20.520 1.00 78.38 79 LYS A C 1
ATOM 592 O O . LYS A 1 79 ? -21.532 -7.936 19.325 1.00 78.38 79 LYS A O 1
ATOM 597 N N . LEU A 1 80 ? -20.972 -7.381 21.428 1.00 85.19 80 LEU A N 1
ATOM 598 C CA . LEU A 1 80 ? -20.517 -6.018 21.087 1.00 85.19 80 LEU A CA 1
ATOM 599 C C . LEU A 1 80 ? -19.455 -5.989 19.973 1.00 85.19 80 LEU A C 1
ATOM 601 O O . LEU A 1 80 ? -19.578 -5.231 19.022 1.00 85.19 80 LEU A O 1
ATOM 605 N N . LYS A 1 81 ? -18.442 -6.862 20.052 1.00 88.81 81 LYS A N 1
ATOM 606 C CA . LYS A 1 81 ? -17.414 -6.973 19.004 1.00 88.81 81 LYS A CA 1
ATOM 607 C C . LYS A 1 81 ? -18.036 -7.326 17.649 1.00 88.81 81 LYS A C 1
ATOM 609 O O . LYS A 1 81 ? -17.705 -6.700 16.654 1.00 88.81 81 LYS A O 1
ATOM 614 N N . ARG A 1 82 ? -18.956 -8.295 17.610 1.00 89.31 82 ARG A N 1
ATOM 615 C CA . ARG A 1 82 ? -19.645 -8.685 16.370 1.00 89.31 82 ARG A CA 1
ATOM 616 C C . ARG A 1 82 ? -20.453 -7.528 15.783 1.00 89.31 82 ARG A C 1
ATOM 618 O O . ARG A 1 82 ? -20.371 -7.309 14.583 1.00 89.31 82 ARG A O 1
ATOM 625 N N . TYR A 1 83 ? -21.163 -6.769 16.618 1.00 90.31 83 TYR A N 1
ATOM 626 C CA . TYR A 1 83 ? -21.930 -5.609 16.163 1.00 90.31 83 TYR A CA 1
ATOM 627 C C . TYR A 1 83 ? -21.050 -4.499 15.594 1.00 90.31 83 TYR A C 1
ATOM 629 O O . TYR A 1 83 ? -21.392 -3.964 14.551 1.00 90.31 83 TYR A O 1
ATOM 637 N N . ILE A 1 84 ? -19.889 -4.21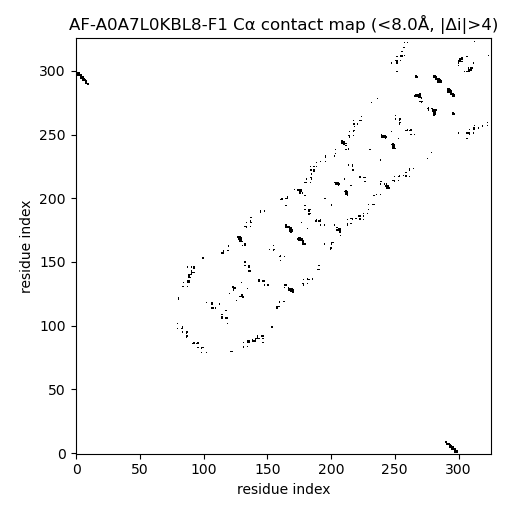5 16.194 1.00 91.88 84 ILE A N 1
ATOM 638 C CA . ILE A 1 84 ? -18.957 -3.219 15.641 1.00 91.88 84 ILE A CA 1
ATOM 639 C C . ILE A 1 84 ? -18.473 -3.654 14.254 1.00 91.88 84 ILE A C 1
ATOM 641 O O . ILE A 1 84 ? -18.549 -2.880 13.307 1.00 91.88 84 ILE A O 1
ATOM 645 N N . PHE A 1 85 ? -18.012 -4.901 14.111 1.00 92.44 85 PHE A N 1
ATOM 646 C CA . PHE A 1 85 ? -17.547 -5.405 12.814 1.00 92.44 85 PHE A CA 1
ATOM 647 C C . PHE A 1 85 ? -18.671 -5.434 11.768 1.00 92.44 85 PHE A C 1
ATOM 649 O O . PHE A 1 85 ? -18.405 -5.144 10.604 1.00 92.44 85 PHE A O 1
ATOM 656 N N . ARG A 1 86 ? -19.908 -5.744 12.180 1.00 93.25 86 ARG A N 1
ATOM 657 C CA . ARG A 1 86 ? -21.093 -5.717 11.316 1.00 93.25 86 ARG A CA 1
ATOM 658 C C . ARG A 1 86 ? -21.440 -4.293 10.870 1.00 93.25 86 ARG A C 1
ATOM 660 O O . ARG A 1 86 ? -21.522 -4.056 9.671 1.00 93.25 86 ARG A O 1
ATOM 667 N N . ALA A 1 87 ? -21.562 -3.352 11.804 1.00 92.62 87 ALA A N 1
ATOM 668 C CA . ALA A 1 87 ? -21.891 -1.957 11.510 1.00 92.62 87 ALA A CA 1
ATOM 669 C C . ALA A 1 87 ? -20.853 -1.316 10.574 1.00 92.62 87 ALA A C 1
ATOM 671 O O . ALA A 1 87 ? -21.215 -0.642 9.612 1.00 92.62 87 ALA A O 1
ATOM 672 N N . VAL A 1 88 ? -19.563 -1.607 10.796 1.00 93.44 88 VAL A N 1
ATOM 673 C CA . VAL A 1 88 ? -18.476 -1.180 9.902 1.00 93.44 88 VAL A CA 1
ATOM 674 C C . VAL A 1 88 ? -18.627 -1.781 8.503 1.00 93.44 88 VAL A C 1
ATOM 676 O O . VAL A 1 88 ? -18.458 -1.066 7.519 1.00 93.44 88 VAL A O 1
ATOM 679 N N . SER A 1 89 ? -18.962 -3.072 8.395 1.00 92.62 89 SER A N 1
ATOM 680 C CA . SER A 1 89 ? -19.154 -3.714 7.090 1.00 92.62 89 SER A CA 1
ATOM 681 C C . SER A 1 89 ? -20.400 -3.245 6.340 1.00 92.62 89 SER A C 1
ATOM 683 O O . SER A 1 89 ? -20.366 -3.175 5.117 1.00 92.62 89 SER A O 1
ATOM 685 N N . GLU A 1 90 ? -21.485 -2.940 7.052 1.00 91.44 90 GLU A N 1
ATOM 686 C CA . GLU A 1 90 ? -22.754 -2.478 6.472 1.00 91.44 90 GLU A CA 1
ATOM 687 C C . GLU A 1 90 ? -22.714 -0.986 6.120 1.00 91.44 90 GLU A C 1
ATOM 689 O O . GLU A 1 90 ? -23.485 -0.523 5.285 1.00 91.44 90 GLU A O 1
ATOM 694 N N . GLY A 1 91 ? -21.798 -0.231 6.729 1.00 92.06 91 GLY A N 1
ATOM 695 C CA . GLY A 1 91 ? -21.663 1.199 6.490 1.00 92.06 91 GLY A CA 1
ATOM 696 C C . GLY A 1 91 ? -22.593 2.069 7.339 1.00 92.06 91 GLY A C 1
ATOM 697 O O . GLY A 1 91 ? -22.853 3.215 6.969 1.00 92.06 91 GLY A O 1
ATOM 698 N N . ASN A 1 92 ? -23.118 1.541 8.451 1.00 92.56 92 ASN A N 1
ATOM 699 C CA . ASN A 1 92 ? -24.078 2.243 9.304 1.00 92.56 92 ASN A CA 1
ATOM 700 C C . ASN A 1 92 ? -23.366 3.148 10.325 1.00 92.56 92 ASN A C 1
ATOM 702 O O . ASN A 1 92 ? -22.859 2.681 11.347 1.00 92.56 92 ASN A O 1
ATOM 706 N N . ILE A 1 93 ? -23.340 4.450 10.039 1.00 92.50 93 ILE A N 1
ATOM 707 C CA . ILE A 1 93 ? -22.616 5.460 10.824 1.00 92.50 93 ILE A CA 1
ATOM 708 C C . ILE A 1 93 ? -23.248 5.661 12.208 1.00 92.50 93 ILE A C 1
ATOM 710 O O . ILE A 1 93 ? -22.533 5.688 13.208 1.00 92.50 93 ILE A O 1
ATOM 714 N N . GLU A 1 94 ? -24.578 5.774 12.281 1.00 92.81 94 GLU A N 1
ATOM 715 C CA . GLU A 1 94 ? -25.289 6.051 13.538 1.00 92.81 94 GLU A CA 1
ATOM 716 C C . GLU A 1 94 ? -25.167 4.878 14.519 1.00 92.81 94 GLU A C 1
ATOM 718 O O . GLU A 1 94 ? -24.856 5.071 15.698 1.00 92.81 94 GLU A O 1
ATOM 723 N N . GLU A 1 95 ? -25.344 3.647 14.021 1.00 93.00 95 GLU A N 1
ATOM 724 C CA . GLU A 1 95 ? -25.153 2.436 14.826 1.00 93.00 95 GLU A CA 1
ATOM 725 C C . GLU A 1 95 ? -23.700 2.327 15.294 1.00 93.00 95 GLU A C 1
ATOM 727 O O . GLU A 1 95 ? -23.453 2.079 16.475 1.00 93.00 95 GLU A O 1
ATOM 732 N N . LEU A 1 96 ? -22.729 2.578 14.409 1.00 93.19 96 LEU A N 1
ATOM 733 C CA . LEU A 1 96 ? -21.316 2.555 14.775 1.00 93.19 96 LEU A CA 1
ATOM 734 C C . LEU A 1 96 ? -20.997 3.580 15.872 1.00 93.19 96 LEU A C 1
ATOM 736 O O . LEU A 1 96 ? -20.337 3.231 16.850 1.00 93.19 96 LEU A O 1
ATOM 740 N N . GLN A 1 97 ? -21.494 4.811 15.759 1.00 92.75 97 GLN A N 1
ATOM 741 C CA . GLN A 1 97 ? -21.269 5.859 16.754 1.00 92.75 97 GLN A CA 1
ATOM 742 C C . GLN A 1 97 ? -21.851 5.482 18.126 1.00 92.75 97 GLN A C 1
ATOM 744 O O . GLN A 1 97 ? -21.181 5.648 19.150 1.00 92.75 97 GLN A O 1
ATOM 749 N N . GLY A 1 98 ? -23.065 4.922 18.160 1.00 91.50 98 GLY A N 1
ATOM 750 C CA . GLY A 1 98 ? -23.671 4.412 19.393 1.00 91.50 98 GLY A CA 1
ATOM 751 C C . GLY A 1 98 ? -22.840 3.292 20.030 1.00 91.50 98 GLY A C 1
ATOM 752 O O . GLY A 1 98 ? -22.556 3.329 21.229 1.00 91.50 98 GLY A O 1
ATOM 753 N N . LEU A 1 99 ? -22.371 2.340 19.217 1.00 91.94 99 LEU A N 1
ATOM 754 C CA . LEU A 1 99 ? -21.535 1.225 19.673 1.00 91.94 99 LEU A CA 1
ATOM 755 C C . LEU A 1 99 ? -20.159 1.683 20.182 1.00 91.94 99 LEU A C 1
ATOM 757 O O . LEU A 1 99 ? -19.642 1.104 21.139 1.00 91.94 99 LEU A O 1
ATOM 761 N N . LEU A 1 100 ? -19.557 2.712 19.574 1.00 91.50 100 LEU A N 1
ATOM 762 C CA . LEU A 1 100 ? -18.286 3.292 20.023 1.00 91.50 100 LEU A CA 1
ATOM 763 C C . LEU A 1 100 ? -18.432 4.014 21.369 1.00 91.50 100 LEU A C 1
ATOM 765 O O . LEU A 1 100 ? -17.578 3.851 22.245 1.00 91.50 100 LEU A O 1
ATOM 769 N N . THR A 1 101 ? -19.530 4.747 21.574 1.00 90.56 101 THR A N 1
ATOM 770 C CA . THR A 1 101 ? -19.850 5.372 22.869 1.00 90.56 101 THR A CA 1
ATOM 771 C C . THR A 1 101 ? -20.049 4.317 23.955 1.00 90.56 101 THR A C 1
ATOM 773 O O . THR A 1 101 ? -19.400 4.382 25.000 1.00 90.56 101 THR A O 1
ATOM 776 N N . GLU A 1 102 ? -20.852 3.282 23.684 1.00 90.38 102 GLU A N 1
ATOM 777 C CA . GLU A 1 102 ? -21.063 2.174 24.623 1.00 90.38 102 GLU A CA 1
ATOM 778 C C . GLU A 1 102 ? -19.741 1.459 24.958 1.00 90.38 102 GLU A C 1
ATOM 780 O O . GLU A 1 102 ? -19.481 1.065 26.101 1.00 90.38 102 GLU A O 1
ATOM 785 N N . LEU A 1 103 ? -18.864 1.294 23.966 1.00 89.00 103 LEU A N 1
ATOM 786 C CA . LEU A 1 103 ? -17.548 0.697 24.153 1.00 89.00 103 LEU A CA 1
ATOM 787 C C . LEU A 1 103 ? -16.646 1.556 25.059 1.00 89.00 103 LEU A C 1
ATOM 789 O O . LEU A 1 103 ? -15.973 0.988 25.923 1.00 89.00 103 LEU A O 1
ATOM 793 N N . LYS A 1 104 ? -16.666 2.888 24.906 1.00 88.12 104 LYS A N 1
ATOM 794 C CA . LYS A 1 104 ? -15.919 3.851 25.740 1.00 88.12 104 LYS A CA 1
ATOM 795 C C . LYS A 1 104 ? -16.410 3.858 27.191 1.00 88.12 104 LYS A C 1
ATOM 797 O O . LYS A 1 104 ? -15.614 3.821 28.128 1.00 88.12 104 LYS A O 1
ATOM 802 N N . GLU A 1 105 ? -17.722 3.827 27.405 1.00 87.62 105 GLU A N 1
ATOM 803 C CA . GLU A 1 105 ? -18.300 3.714 28.751 1.00 87.62 105 GLU A CA 1
ATOM 804 C C . GLU A 1 105 ? -17.874 2.408 29.434 1.00 87.62 105 GLU A C 1
ATOM 806 O O . GLU A 1 105 ? -17.426 2.397 30.585 1.00 87.62 105 GLU A O 1
ATOM 811 N N . ARG A 1 106 ? -17.928 1.293 28.695 1.00 85.25 106 ARG A N 1
ATOM 812 C CA . ARG A 1 106 ? -17.511 -0.020 29.201 1.00 85.25 106 ARG A CA 1
ATOM 813 C C . ARG A 1 106 ? -16.011 -0.118 29.456 1.00 85.25 106 ARG A C 1
ATOM 815 O O . ARG A 1 106 ? -15.619 -0.868 30.351 1.00 85.25 106 ARG A O 1
ATOM 822 N N . SER A 1 107 ? -15.172 0.584 28.693 1.00 84.44 107 SER A N 1
ATOM 823 C CA . SER A 1 107 ? -13.730 0.586 28.942 1.00 84.44 107 SER A CA 1
ATOM 824 C C . SER A 1 107 ? -13.385 1.307 30.242 1.00 84.44 107 SER A C 1
ATOM 826 O O . SER A 1 107 ? -12.540 0.818 30.985 1.00 84.44 107 SER A O 1
ATOM 828 N N . ASN A 1 108 ? -14.096 2.390 30.570 1.00 80.38 108 ASN A N 1
ATOM 829 C CA . ASN A 1 108 ? -13.904 3.132 31.821 1.00 80.38 108 ASN A CA 1
ATOM 830 C C . ASN A 1 108 ? -14.345 2.336 33.061 1.00 80.38 108 ASN A C 1
ATOM 832 O O . ASN A 1 108 ? -13.797 2.517 34.143 1.00 80.38 108 ASN A O 1
ATOM 836 N N . ALA A 1 109 ? -15.310 1.427 32.903 1.00 79.44 109 ALA A N 1
ATOM 837 C CA . ALA A 1 109 ? -15.780 0.548 33.974 1.00 79.44 109 ALA A CA 1
ATOM 838 C C . ALA A 1 109 ? -14.898 -0.702 34.190 1.00 79.44 109 ALA A C 1
ATOM 840 O O . ALA A 1 109 ? -15.140 -1.477 35.118 1.00 79.44 109 ALA A O 1
ATOM 841 N N . CYS A 1 110 ? -13.907 -0.958 33.327 1.00 71.88 110 CYS A N 1
ATOM 842 C CA . CYS A 1 110 ? -13.090 -2.165 33.406 1.00 71.88 110 CYS A CA 1
ATOM 843 C C . CYS A 1 110 ? -11.900 -1.976 34.361 1.00 71.88 110 CYS A C 1
ATOM 845 O O . CYS A 1 110 ? -10.993 -1.203 34.082 1.00 71.88 110 CYS A O 1
ATOM 847 N N . THR A 1 111 ? -11.865 -2.731 35.462 1.00 68.50 111 THR A N 1
ATOM 848 C CA . THR A 1 111 ? -10.776 -2.680 36.460 1.00 68.50 111 THR A CA 1
ATOM 849 C C . THR A 1 111 ? -9.647 -3.683 36.206 1.00 68.50 111 THR A C 1
ATOM 851 O O . THR A 1 111 ? -8.592 -3.596 36.825 1.00 68.50 111 THR A O 1
ATOM 854 N N . ASN A 1 112 ? -9.855 -4.655 35.312 1.00 73.44 112 ASN A N 1
ATOM 855 C CA . ASN A 1 112 ? -8.968 -5.817 35.177 1.00 73.44 112 ASN A CA 1
ATOM 856 C C . ASN A 1 112 ? -7.806 -5.622 34.186 1.00 73.44 112 ASN A C 1
ATOM 858 O O . ASN A 1 112 ? -6.911 -6.462 34.145 1.00 73.44 112 ASN A O 1
ATOM 862 N N . MET A 1 113 ? -7.833 -4.589 33.340 1.00 82.62 113 MET A N 1
ATOM 863 C CA . MET A 1 113 ? -6.801 -4.322 32.329 1.00 82.62 113 MET A CA 1
ATOM 864 C C . MET A 1 113 ? -6.743 -2.832 31.985 1.00 82.62 113 MET A C 1
ATOM 866 O O . MET A 1 113 ? -7.671 -2.092 32.305 1.00 82.62 113 MET A O 1
ATOM 870 N N . THR A 1 114 ? -5.674 -2.394 31.314 1.00 86.19 114 THR A N 1
ATOM 871 C CA . THR A 1 114 ? -5.577 -1.007 30.844 1.00 86.19 114 THR A CA 1
ATOM 872 C C . THR A 1 114 ? -6.651 -0.723 29.785 1.00 86.19 114 THR A C 1
ATOM 874 O O . THR A 1 114 ? -7.000 -1.598 28.984 1.00 86.19 114 THR A O 1
ATOM 877 N N . VAL A 1 115 ? -7.176 0.506 29.767 1.00 86.38 115 VAL A N 1
ATOM 878 C CA . VAL A 1 115 ? -8.170 0.950 28.772 1.00 86.38 115 VAL A CA 1
ATOM 879 C C . VAL A 1 115 ? -7.684 0.690 27.332 1.00 86.38 115 VAL A C 1
ATOM 881 O O . VAL A 1 115 ? -8.430 0.058 26.580 1.00 86.38 115 VAL A O 1
ATOM 884 N N . PRO A 1 116 ? -6.439 1.041 26.940 1.00 86.31 116 PRO A N 1
ATOM 885 C CA . PRO A 1 116 ? -5.930 0.776 25.592 1.00 86.31 116 PRO A CA 1
ATOM 886 C C . PRO A 1 116 ? -5.917 -0.709 25.208 1.00 86.31 116 PRO A C 1
ATOM 888 O O . PRO A 1 116 ? -6.294 -1.060 24.090 1.00 86.31 116 PRO A O 1
ATOM 891 N N . ASP A 1 117 ? -5.528 -1.600 26.125 1.00 87.19 117 ASP A N 1
ATOM 892 C CA . ASP A 1 117 ? -5.485 -3.042 25.851 1.00 87.19 117 ASP A CA 1
ATOM 893 C C . ASP A 1 117 ? -6.886 -3.644 25.731 1.00 87.19 117 ASP A C 1
ATOM 895 O O . ASP A 1 117 ? -7.128 -4.496 24.869 1.00 87.19 117 ASP A O 1
ATOM 899 N N . TYR A 1 118 ? -7.831 -3.173 26.553 1.00 88.38 118 TYR A N 1
ATOM 900 C CA . TYR A 1 118 ? -9.233 -3.565 26.444 1.00 88.38 118 TYR A CA 1
ATOM 901 C C . TYR A 1 118 ? -9.813 -3.181 25.084 1.00 88.38 118 TYR A C 1
ATOM 903 O O . TYR A 1 118 ? -10.414 -4.023 24.409 1.00 88.38 118 TYR A O 1
ATOM 911 N N . LEU A 1 119 ? -9.612 -1.925 24.676 1.00 88.62 119 LEU A N 1
ATOM 912 C CA . LEU A 1 119 ? -10.082 -1.415 23.394 1.00 88.62 119 LEU A CA 1
ATOM 913 C C . LEU A 1 119 ? -9.451 -2.207 22.253 1.00 88.62 119 LEU A C 1
ATOM 915 O O . LEU A 1 119 ? -10.175 -2.772 21.435 1.00 88.62 119 LEU A O 1
ATOM 919 N N . MET A 1 120 ? -8.125 -2.354 22.242 1.00 90.06 120 MET A N 1
ATOM 920 C CA . MET A 1 120 ? -7.437 -3.068 21.169 1.00 90.06 120 MET A CA 1
ATOM 921 C C . MET A 1 120 ? -7.928 -4.513 21.037 1.00 90.06 120 MET A C 1
ATOM 923 O O . MET A 1 120 ? -8.177 -4.980 19.928 1.00 90.06 120 MET A O 1
ATOM 927 N N . LYS A 1 121 ? -8.189 -5.209 22.150 1.00 88.75 121 LYS A N 1
ATOM 928 C CA . LYS A 1 121 ? -8.782 -6.559 22.149 1.00 88.75 121 LYS A CA 1
ATOM 929 C C . LYS A 1 121 ? -10.205 -6.609 21.573 1.00 88.75 121 LYS A C 1
ATOM 931 O O . LYS A 1 121 ? -10.642 -7.660 21.098 1.00 88.75 121 LYS A O 1
ATOM 936 N N . LYS A 1 122 ? -10.965 -5.514 21.651 1.00 88.81 122 LYS A N 1
ATOM 937 C CA . LYS A 1 122 ? -12.309 -5.406 21.061 1.00 88.81 122 LYS A CA 1
ATOM 938 C C . LYS A 1 122 ? -12.277 -5.014 19.590 1.00 88.81 122 LYS A C 1
ATOM 940 O O . LYS A 1 122 ? -13.076 -5.558 18.833 1.00 88.81 122 LYS A O 1
ATOM 945 N N . PHE A 1 123 ? -11.343 -4.153 19.203 1.00 88.69 123 PHE A N 1
ATOM 946 C CA . PHE A 1 123 ? -11.137 -3.727 17.820 1.00 88.69 123 PHE A CA 1
ATOM 947 C C . PHE A 1 123 ? -10.418 -4.760 16.952 1.00 88.69 123 PHE A C 1
ATOM 949 O O . PHE A 1 123 ? -10.451 -4.639 15.732 1.00 88.69 123 PHE A O 1
ATOM 956 N N . THR A 1 124 ? -9.786 -5.770 17.553 1.00 90.81 124 THR A N 1
ATOM 957 C CA . THR A 1 124 ? -9.102 -6.855 16.838 1.00 90.81 124 THR A CA 1
ATOM 958 C C . THR A 1 124 ? -9.891 -8.150 16.891 1.00 90.81 124 THR A C 1
ATOM 960 O O . THR A 1 124 ? -10.374 -8.574 17.945 1.00 90.81 124 THR A O 1
ATOM 963 N N . ALA A 1 125 ? -10.009 -8.812 15.746 1.00 88.50 125 ALA A N 1
ATOM 964 C CA . ALA A 1 125 ? -10.427 -10.195 15.608 1.00 88.50 125 ALA A CA 1
ATOM 965 C C . ALA A 1 125 ? -9.407 -11.113 16.316 1.00 88.50 125 ALA A C 1
ATOM 967 O O . ALA A 1 125 ? -8.208 -10.859 16.281 1.00 88.50 125 ALA A O 1
ATOM 968 N N . SER A 1 126 ? -9.883 -12.121 17.056 1.00 84.00 126 SER A N 1
ATOM 969 C CA . SER A 1 126 ? -9.009 -12.898 17.968 1.00 84.00 126 SER A CA 1
ATOM 970 C C . SER A 1 126 ? -8.370 -14.107 17.287 1.00 84.00 126 SER A C 1
ATOM 972 O O . SER A 1 126 ? -7.365 -14.619 17.752 1.00 84.00 126 SER A O 1
ATOM 974 N N . ASP A 1 127 ? -9.008 -14.547 16.217 1.00 83.62 127 ASP A N 1
ATOM 975 C CA . ASP A 1 127 ? -8.620 -15.574 15.264 1.00 83.62 127 ASP A CA 1
ATOM 976 C C . ASP A 1 127 ? -7.601 -15.035 14.254 1.00 83.62 127 ASP A C 1
ATOM 978 O O . ASP A 1 127 ? -6.546 -15.627 14.051 1.00 83.62 127 ASP A O 1
ATOM 982 N N . THR A 1 128 ? -7.901 -13.881 13.660 1.00 83.44 128 THR A N 1
ATOM 983 C CA . THR A 1 128 ? -7.227 -13.435 12.435 1.00 83.44 128 THR A CA 1
ATOM 984 C C . THR A 1 128 ? -6.315 -12.222 12.607 1.00 83.44 128 THR A C 1
ATOM 986 O O . THR A 1 128 ? -5.529 -11.898 11.715 1.00 83.44 128 THR A O 1
ATOM 989 N N . GLY A 1 129 ? -6.437 -11.509 13.731 1.00 85.50 129 GLY A N 1
ATOM 990 C CA . GLY A 1 129 ? -5.763 -10.228 13.950 1.00 85.50 129 GLY A CA 1
ATOM 991 C C . GLY A 1 129 ? -6.377 -9.058 13.172 1.00 85.50 129 GLY A C 1
ATOM 992 O O . GLY A 1 129 ? -5.929 -7.926 13.339 1.00 85.50 129 GLY A O 1
ATOM 993 N N . LYS A 1 130 ? -7.433 -9.295 12.374 1.00 87.56 130 LYS A N 1
ATOM 994 C CA . LYS A 1 130 ? -8.139 -8.265 11.593 1.00 87.56 130 LYS A CA 1
ATOM 995 C C . LYS A 1 130 ? -8.651 -7.155 12.494 1.00 87.56 130 LYS A C 1
ATOM 997 O O . LYS A 1 130 ? -9.407 -7.417 13.431 1.00 87.56 130 LYS A O 1
ATOM 1002 N N . THR A 1 131 ? -8.288 -5.915 12.203 1.00 92.88 131 THR A N 1
ATOM 1003 C CA . THR A 1 131 ? -8.880 -4.764 12.885 1.00 92.88 131 THR A CA 1
ATOM 1004 C C . THR A 1 131 ? -10.219 -4.383 12.259 1.00 92.88 131 THR A C 1
ATOM 1006 O O . THR A 1 131 ? -10.484 -4.687 11.093 1.00 92.88 131 THR A O 1
ATOM 1009 N N . CYS A 1 132 ? -11.065 -3.666 13.004 1.00 92.31 132 CYS A N 1
ATOM 1010 C CA . CYS A 1 132 ? -12.257 -3.036 12.427 1.00 92.31 132 CYS A CA 1
ATOM 1011 C C . CYS A 1 132 ? -11.897 -2.133 11.237 1.00 92.31 132 CYS A C 1
ATOM 1013 O O . CYS A 1 132 ? -12.627 -2.111 10.254 1.00 92.31 132 CYS A O 1
ATOM 1015 N N . LEU A 1 133 ? -10.748 -1.444 11.299 1.00 93.44 133 LEU A N 1
ATOM 1016 C CA . LEU A 1 133 ? -10.240 -0.631 10.193 1.00 93.44 133 LEU A CA 1
ATOM 1017 C C . LEU A 1 133 ? -10.012 -1.487 8.943 1.00 93.44 133 LEU A C 1
ATOM 1019 O O . LEU A 1 133 ? -10.565 -1.182 7.898 1.00 93.44 133 LEU A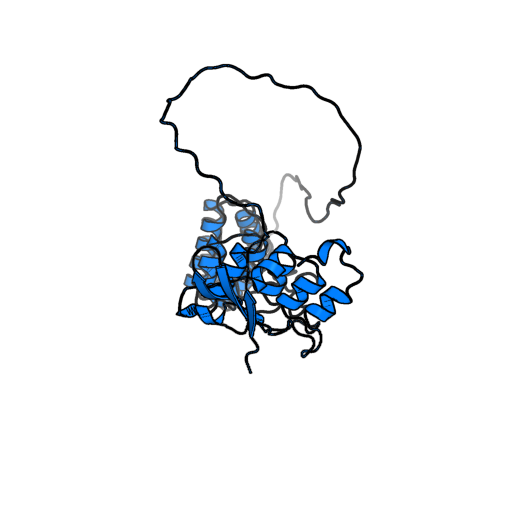 O 1
ATOM 1023 N N . MET A 1 134 ? -9.291 -2.606 9.054 1.00 92.50 134 MET A N 1
ATOM 1024 C CA . MET A 1 134 ? -9.077 -3.521 7.924 1.00 92.50 134 MET A CA 1
ATOM 1025 C C . MET A 1 134 ? -10.394 -4.054 7.347 1.00 92.50 134 MET A C 1
ATOM 1027 O O . MET A 1 134 ? -10.527 -4.180 6.134 1.00 92.50 134 MET A O 1
ATOM 1031 N N . LYS A 1 135 ? -11.387 -4.335 8.202 1.00 91.75 135 LYS A N 1
ATOM 1032 C CA . LYS A 1 135 ? -12.719 -4.761 7.751 1.00 91.75 135 LYS A CA 1
ATOM 1033 C C . LYS A 1 135 ? -13.430 -3.668 6.945 1.00 91.75 135 LYS A C 1
ATOM 1035 O O . LYS A 1 135 ? -14.066 -4.004 5.951 1.00 91.75 135 LYS A O 1
ATOM 1040 N N . ALA A 1 136 ? -13.300 -2.399 7.344 1.00 93.44 136 ALA A N 1
ATOM 1041 C CA . ALA A 1 136 ? -13.837 -1.257 6.599 1.00 93.44 136 ALA A CA 1
ATOM 1042 C C . ALA A 1 136 ? -13.204 -1.146 5.204 1.00 93.44 136 ALA A C 1
ATOM 1044 O O . ALA A 1 136 ? -13.908 -0.950 4.223 1.00 93.44 136 ALA A O 1
ATOM 1045 N N . LEU A 1 137 ? -11.881 -1.328 5.112 1.00 92.00 137 LEU A N 1
ATOM 1046 C CA . LEU A 1 137 ? -11.149 -1.214 3.845 1.00 92.00 137 LEU A CA 1
ATOM 1047 C C . LEU A 1 137 ? -11.496 -2.332 2.858 1.00 92.00 137 LEU A C 1
ATOM 1049 O O . LEU A 1 137 ? -11.508 -2.094 1.655 1.00 92.00 137 LEU A O 1
ATOM 1053 N N . LEU A 1 138 ? -11.793 -3.534 3.360 1.00 91.00 138 LEU A N 1
ATOM 1054 C CA . LEU A 1 138 ? -12.202 -4.673 2.533 1.00 91.00 138 LEU A CA 1
ATOM 1055 C C . LEU A 1 138 ? -13.658 -4.573 2.051 1.00 91.00 138 LEU A C 1
ATOM 1057 O O . LEU A 1 138 ? -13.960 -4.998 0.940 1.00 91.00 138 LEU A O 1
ATOM 1061 N N . ASN A 1 139 ? -14.555 -4.015 2.868 1.00 92.44 139 ASN A N 1
ATOM 1062 C CA . ASN A 1 139 ? -15.982 -3.910 2.561 1.00 92.44 139 ASN A CA 1
ATOM 1063 C C . ASN A 1 139 ? -16.350 -2.470 2.189 1.00 92.44 139 ASN A C 1
ATOM 1065 O O . ASN A 1 139 ? -16.937 -1.737 2.985 1.00 92.44 139 ASN A O 1
ATOM 1069 N N . ILE A 1 140 ? -15.995 -2.086 0.963 1.00 91.25 140 ILE A N 1
ATOM 1070 C CA . ILE A 1 140 ? -16.165 -0.722 0.455 1.00 91.25 140 ILE A CA 1
ATOM 1071 C C . ILE A 1 140 ? -17.652 -0.362 0.349 1.00 91.25 140 ILE A C 1
ATOM 1073 O O . ILE A 1 140 ? -18.446 -1.067 -0.271 1.00 91.25 140 ILE A O 1
ATOM 1077 N N . ASN A 1 141 ? -18.012 0.777 0.929 1.00 91.44 141 ASN A N 1
ATOM 1078 C CA . ASN A 1 141 ? -19.343 1.372 0.922 1.00 91.44 141 ASN A CA 1
ATOM 1079 C C . ASN A 1 141 ? -19.243 2.898 0.712 1.00 91.44 141 ASN A C 1
ATOM 1081 O O . ASN A 1 141 ? -18.159 3.478 0.749 1.00 91.44 141 ASN A O 1
ATOM 1085 N N . GLN A 1 142 ? -20.375 3.576 0.500 1.00 90.38 142 GLN A N 1
ATOM 1086 C CA . GLN A 1 142 ? -20.397 5.035 0.277 1.00 90.38 142 GLN A CA 1
ATOM 1087 C C . GLN A 1 142 ? -19.868 5.834 1.483 1.00 90.38 142 GLN A C 1
ATOM 1089 O O . GLN A 1 142 ? -19.346 6.931 1.318 1.00 90.38 142 GLN A O 1
ATOM 1094 N N . ASN A 1 143 ? -19.938 5.244 2.6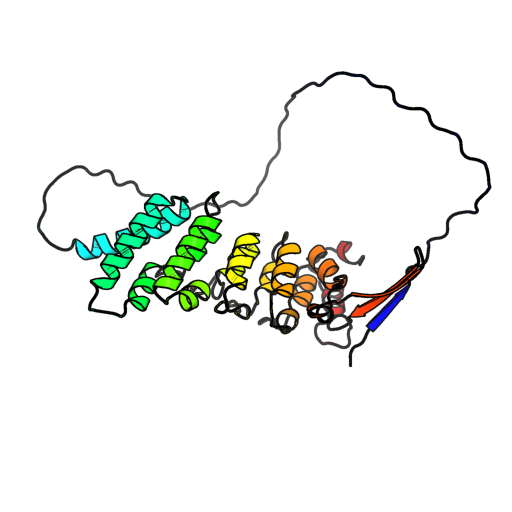77 1.00 93.12 143 ASN A N 1
ATOM 1095 C CA . ASN A 1 143 ? -19.587 5.873 3.946 1.00 93.12 143 ASN A CA 1
ATOM 1096 C C . ASN A 1 143 ? -18.178 5.489 4.436 1.00 93.12 143 ASN A C 1
ATOM 1098 O O . ASN A 1 143 ? -17.816 5.811 5.566 1.00 93.12 143 ASN A O 1
ATOM 1102 N N . THR A 1 144 ? -17.363 4.788 3.633 1.00 92.88 144 THR A N 1
ATOM 1103 C CA . THR A 1 144 ? -16.106 4.182 4.119 1.00 92.88 144 THR A CA 1
ATOM 1104 C C . THR A 1 144 ? -15.129 5.248 4.592 1.00 92.88 144 THR A C 1
ATOM 1106 O O . THR A 1 144 ? -14.545 5.107 5.662 1.00 92.88 144 THR A O 1
ATOM 1109 N N . ASN A 1 145 ? -15.013 6.352 3.853 1.00 92.62 145 ASN A N 1
ATOM 1110 C CA . ASN A 1 145 ? -14.156 7.477 4.226 1.00 92.62 145 ASN A CA 1
ATOM 1111 C C . ASN A 1 145 ? -14.561 8.078 5.585 1.00 92.62 145 ASN A C 1
ATOM 1113 O O . ASN A 1 145 ? -13.708 8.344 6.431 1.00 92.62 145 ASN A O 1
ATOM 1117 N N . GLU A 1 146 ? -15.861 8.254 5.825 1.00 93.69 146 GLU A N 1
ATOM 1118 C CA . GLU A 1 146 ? -16.385 8.792 7.086 1.00 93.69 146 GLU A CA 1
ATOM 1119 C C . GLU A 1 146 ? -16.193 7.811 8.246 1.00 93.69 146 GLU A C 1
ATOM 1121 O O . GLU A 1 146 ? -15.752 8.205 9.326 1.00 93.69 146 GLU A O 1
ATOM 1126 N N . ILE A 1 147 ? -16.438 6.520 8.011 1.00 94.69 147 ILE A N 1
ATOM 1127 C CA . ILE A 1 147 ? -16.224 5.451 8.994 1.00 94.69 147 ILE A CA 1
ATOM 1128 C C . ILE A 1 147 ? -14.751 5.359 9.381 1.00 94.69 147 ILE A C 1
ATOM 1130 O O . ILE A 1 147 ? -14.434 5.283 10.566 1.00 94.69 147 ILE A O 1
ATOM 1134 N N . VAL A 1 148 ? -13.838 5.397 8.409 1.00 94.38 148 VAL A N 1
ATOM 1135 C CA . VAL A 1 148 ? -12.395 5.389 8.672 1.00 94.38 148 VAL A CA 1
ATOM 1136 C C . VAL A 1 148 ? -12.005 6.615 9.495 1.00 94.38 148 VAL A C 1
ATOM 1138 O O . VAL A 1 148 ? -11.348 6.454 10.520 1.00 94.38 148 VAL A O 1
ATOM 1141 N N . ASN A 1 149 ? -12.468 7.813 9.129 1.00 94.12 149 ASN A N 1
ATOM 1142 C CA . ASN A 1 149 ? -12.214 9.028 9.909 1.00 94.12 149 ASN A CA 1
ATOM 1143 C C . ASN A 1 149 ? -12.734 8.923 11.350 1.00 94.12 149 ASN A C 1
ATOM 1145 O O . ASN A 1 149 ? -12.012 9.267 12.283 1.00 94.12 149 ASN A O 1
ATOM 1149 N N . MET A 1 150 ? -13.945 8.395 11.545 1.00 93.50 150 MET A N 1
ATOM 1150 C CA . MET A 1 150 ? -14.526 8.167 12.872 1.00 93.50 150 MET A CA 1
ATOM 1151 C C . MET A 1 150 ? -13.720 7.152 13.694 1.00 93.50 150 MET A C 1
ATOM 1153 O O . MET A 1 150 ? -13.501 7.340 14.889 1.00 93.50 150 MET A O 1
ATOM 1157 N N . LEU A 1 151 ? -13.259 6.065 13.071 1.00 93.88 151 LEU A N 1
ATOM 1158 C CA . LEU A 1 151 ? -12.439 5.057 13.740 1.00 93.88 151 LEU A CA 1
ATOM 1159 C C . LEU A 1 151 ? -11.060 5.612 14.121 1.00 93.88 151 LEU A C 1
ATOM 1161 O O . LEU A 1 151 ? -10.561 5.305 15.204 1.00 93.88 151 LEU A O 1
ATOM 1165 N N . LEU A 1 152 ? -10.447 6.422 13.254 1.00 93.38 152 LEU A N 1
ATOM 1166 C CA . LEU A 1 152 ? -9.154 7.054 13.515 1.00 93.38 152 LEU A CA 1
ATOM 1167 C C . LEU A 1 152 ? -9.257 8.120 14.613 1.00 93.38 152 LEU A C 1
ATOM 1169 O O . LEU A 1 152 ? -8.437 8.100 15.529 1.00 93.38 152 LEU A O 1
ATOM 1173 N N . SER A 1 153 ? -10.281 8.981 14.592 1.00 93.06 153 SER A N 1
ATOM 1174 C CA . SER A 1 153 ? -10.494 9.982 15.647 1.00 93.06 153 SER A CA 1
ATOM 1175 C C . SER A 1 153 ? -10.763 9.324 17.002 1.00 93.06 153 SER A C 1
ATOM 1177 O O . SER A 1 153 ? -10.138 9.677 18.003 1.00 93.06 153 SER A O 1
ATOM 1179 N N . PHE A 1 154 ? -11.590 8.273 17.035 1.00 93.06 154 PHE A N 1
ATOM 1180 C CA . PHE A 1 154 ? -11.808 7.480 18.244 1.00 93.06 154 PHE A CA 1
ATOM 1181 C C . PHE A 1 154 ? -10.506 6.834 18.743 1.00 93.06 154 PHE A C 1
ATOM 1183 O O . PHE A 1 154 ? -10.225 6.816 19.944 1.00 93.06 154 PHE A O 1
ATOM 1190 N N . ALA A 1 155 ? -9.690 6.290 17.839 1.00 92.50 155 ALA A N 1
ATOM 1191 C CA . ALA A 1 155 ? -8.417 5.676 18.196 1.00 92.50 155 ALA A CA 1
ATOM 1192 C C . ALA A 1 155 ? -7.396 6.700 18.726 1.00 92.50 155 ALA A C 1
ATOM 1194 O O . ALA A 1 155 ? -6.594 6.367 19.606 1.00 92.50 155 ALA A O 1
ATOM 1195 N N . GLU A 1 156 ? -7.432 7.933 18.221 1.00 91.94 156 GLU A N 1
ATOM 1196 C CA . GLU A 1 156 ? -6.611 9.045 18.692 1.00 91.94 156 GLU A CA 1
ATOM 1197 C C . GLU A 1 156 ? -7.012 9.499 20.098 1.00 91.94 156 GLU A C 1
ATOM 1199 O O . GLU A 1 156 ? -6.150 9.547 20.978 1.00 91.94 156 GLU A O 1
ATOM 1204 N N . GLU A 1 157 ? -8.308 9.722 20.345 1.00 91.06 157 GLU A N 1
ATOM 1205 C CA . GLU A 1 157 ? -8.835 10.106 21.664 1.00 91.06 157 GLU A CA 1
ATOM 1206 C C . GLU A 1 157 ? -8.459 9.115 22.771 1.00 91.06 157 GLU A C 1
ATOM 1208 O O . GLU A 1 157 ? -8.254 9.499 23.921 1.00 91.06 157 GLU A O 1
ATOM 1213 N N . ASN A 1 158 ? -8.379 7.828 22.428 1.00 88.69 158 ASN A N 1
ATOM 1214 C CA . ASN A 1 158 ? -8.108 6.754 23.381 1.00 88.69 158 ASN A CA 1
ATOM 1215 C C . ASN A 1 158 ? -6.638 6.293 23.390 1.00 88.69 158 ASN A C 1
ATOM 1217 O O . ASN A 1 158 ? -6.311 5.305 24.050 1.00 88.69 158 ASN A O 1
ATOM 1221 N N . GLY A 1 159 ? -5.745 6.970 22.656 1.00 88.56 159 GLY A N 1
ATOM 1222 C CA . GLY A 1 159 ? -4.309 6.667 22.644 1.00 88.56 159 GLY A CA 1
ATOM 1223 C C . GLY A 1 159 ? -3.936 5.301 22.049 1.00 88.56 159 GLY A C 1
ATOM 1224 O O . GLY A 1 159 ? -2.860 4.782 22.336 1.00 88.56 159 GLY A O 1
ATOM 1225 N N . ILE A 1 160 ? -4.806 4.701 21.228 1.00 91.88 160 ILE A N 1
ATOM 1226 C CA . ILE A 1 160 ? -4.571 3.400 20.569 1.00 91.88 160 ILE A CA 1
ATOM 1227 C C . ILE A 1 160 ? -4.162 3.531 19.095 1.00 91.88 160 ILE A C 1
ATOM 1229 O O . ILE A 1 160 ? -3.845 2.521 18.471 1.00 91.88 160 ILE A O 1
ATOM 1233 N N . LEU A 1 161 ? -4.142 4.751 18.544 1.00 90.25 161 LEU A N 1
ATOM 1234 C CA . LEU A 1 161 ? -3.960 5.025 17.112 1.00 90.25 161 LEU A CA 1
ATOM 1235 C C . LEU A 1 161 ? -2.764 4.301 16.477 1.00 90.25 161 LEU A C 1
ATOM 1237 O O . LEU A 1 161 ? -2.926 3.636 15.460 1.00 90.25 161 LEU A O 1
ATOM 1241 N N . GLU A 1 162 ? -1.581 4.383 17.089 1.00 89.69 162 GLU A N 1
ATOM 1242 C CA . GLU A 1 162 ? -0.360 3.762 16.552 1.00 89.69 162 GLU A CA 1
ATOM 1243 C C . GLU A 1 162 ? -0.499 2.241 16.427 1.00 89.69 162 GLU A C 1
ATOM 1245 O O . GLU A 1 162 ? -0.223 1.664 15.378 1.00 89.69 162 GLU A O 1
ATOM 1250 N N . ARG A 1 163 ? -0.992 1.589 17.486 1.00 90.38 163 ARG A N 1
ATOM 1251 C CA . ARG A 1 163 ? -1.222 0.139 17.503 1.00 90.38 163 ARG A CA 1
ATOM 1252 C C . ARG A 1 163 ? -2.339 -0.265 16.550 1.00 90.38 163 ARG A C 1
ATOM 1254 O O . ARG A 1 163 ? -2.298 -1.363 16.011 1.00 90.38 163 ARG A O 1
ATOM 1261 N N . PHE A 1 164 ? -3.340 0.592 16.378 1.00 90.88 164 PHE A N 1
ATOM 1262 C CA . PHE A 1 164 ? -4.514 0.316 15.564 1.00 90.88 164 PHE A CA 1
ATOM 1263 C C . PHE A 1 164 ? -4.213 0.391 14.062 1.00 90.88 164 PHE A C 1
ATOM 1265 O O . PHE A 1 164 ? -4.617 -0.507 13.325 1.00 90.88 164 PHE A O 1
ATOM 1272 N N . ILE A 1 165 ? -3.463 1.409 13.621 1.00 90.69 165 ILE A N 1
ATOM 1273 C CA . ILE A 1 165 ? -3.056 1.576 12.215 1.00 90.69 165 ILE A CA 1
ATOM 1274 C C . ILE A 1 165 ? -2.000 0.537 11.821 1.00 90.69 165 ILE A C 1
ATOM 1276 O O . ILE A 1 165 ? -2.108 -0.080 10.762 1.00 90.69 165 ILE A O 1
ATOM 1280 N N . ASN A 1 166 ? -0.999 0.323 12.681 1.00 89.94 166 ASN A N 1
ATOM 1281 C CA . ASN A 1 166 ? 0.125 -0.577 12.401 1.00 89.94 166 ASN A CA 1
ATOM 1282 C C . ASN A 1 166 ? -0.162 -2.039 12.767 1.00 89.94 166 ASN A C 1
ATOM 1284 O O . ASN A 1 166 ? 0.739 -2.877 12.717 1.00 89.94 166 ASN A O 1
ATOM 1288 N N . ALA A 1 167 ? -1.396 -2.357 13.166 1.00 89.56 167 ALA A N 1
ATOM 1289 C CA . ALA A 1 167 ? -1.807 -3.738 13.344 1.00 89.56 167 ALA A CA 1
ATOM 1290 C C . ALA A 1 167 ? -1.620 -4.503 12.031 1.00 89.56 167 ALA A C 1
ATOM 1292 O O . ALA A 1 167 ? -1.857 -3.965 10.948 1.00 89.56 167 ALA A O 1
ATOM 1293 N N . ALA A 1 168 ? -1.224 -5.765 12.149 1.00 87.62 168 ALA A N 1
ATOM 1294 C CA . ALA A 1 168 ? -1.021 -6.646 11.015 1.00 87.62 168 ALA A CA 1
ATOM 1295 C C . ALA A 1 168 ? -1.825 -7.936 11.182 1.00 87.62 168 ALA A C 1
ATOM 1297 O O . ALA A 1 168 ? -2.059 -8.391 12.306 1.00 87.62 168 ALA A O 1
ATOM 1298 N N . TYR A 1 169 ? -2.217 -8.539 10.061 1.00 85.69 169 TYR A N 1
ATOM 1299 C CA . TYR A 1 169 ? -2.850 -9.856 10.057 1.00 85.69 169 TYR A CA 1
ATOM 1300 C C . TYR A 1 169 ? -1.942 -10.905 10.699 1.00 85.69 169 TYR A C 1
ATOM 1302 O O . TYR A 1 169 ? -0.722 -10.913 10.492 1.00 85.69 169 TYR A O 1
ATOM 1310 N N . THR A 1 170 ? -2.554 -11.824 11.441 1.00 85.62 170 THR A N 1
ATOM 1311 C CA . THR A 1 170 ? -1.860 -12.965 12.051 1.00 85.62 170 THR A CA 1
ATOM 1312 C C . THR A 1 170 ? -2.093 -14.272 11.299 1.00 85.62 170 THR A C 1
ATOM 1314 O O . THR A 1 170 ? -1.314 -15.203 11.488 1.00 85.62 170 THR A O 1
ATOM 1317 N N . GLU A 1 171 ? -3.126 -14.351 10.451 1.00 81.62 171 GLU A N 1
ATOM 1318 C CA . GLU A 1 171 ? -3.420 -15.536 9.627 1.00 81.62 171 GLU A CA 1
ATOM 1319 C C . GLU A 1 171 ? -2.298 -15.831 8.635 1.00 81.62 171 GLU A C 1
ATOM 1321 O O . GLU A 1 171 ? -1.804 -14.917 7.986 1.00 81.62 171 GLU A O 1
ATOM 1326 N N . GLU A 1 172 ? -1.948 -17.104 8.450 1.00 76.06 172 GLU A N 1
ATOM 1327 C CA . GLU A 1 172 ? -0.808 -17.522 7.620 1.00 76.06 172 GLU A CA 1
ATOM 1328 C C . GLU A 1 172 ? -0.859 -16.991 6.180 1.00 76.06 172 GLU A C 1
ATOM 1330 O O . GLU A 1 172 ? 0.176 -16.597 5.648 1.00 76.06 172 GLU A O 1
ATOM 1335 N N . ALA A 1 173 ? -2.049 -16.920 5.575 1.00 73.94 173 ALA A N 1
ATOM 1336 C CA . ALA A 1 173 ? -2.218 -16.494 4.185 1.00 73.94 173 ALA A CA 1
ATOM 1337 C C . ALA A 1 173 ? -1.896 -15.006 3.948 1.00 73.94 173 ALA A C 1
ATOM 1339 O O . ALA A 1 173 ? -1.313 -14.670 2.918 1.00 73.94 173 ALA A O 1
ATOM 1340 N N . TYR A 1 174 ? -2.238 -14.139 4.908 1.00 75.00 174 TYR A N 1
ATOM 1341 C CA . TYR A 1 174 ? -2.149 -12.673 4.793 1.00 75.00 174 TYR A CA 1
ATOM 1342 C C . TYR A 1 174 ? -1.225 -12.057 5.850 1.00 75.00 174 TYR A C 1
ATOM 1344 O O . TYR A 1 174 ? -1.244 -10.853 6.099 1.00 75.00 174 TYR A O 1
ATOM 1352 N N . ARG A 1 175 ? -0.431 -12.882 6.541 1.00 77.12 175 ARG A N 1
ATOM 1353 C CA . ARG A 1 175 ? 0.342 -12.458 7.710 1.00 77.12 175 ARG A CA 1
ATOM 1354 C C . ARG A 1 175 ? 1.243 -11.275 7.371 1.00 77.12 175 ARG A C 1
ATOM 1356 O O . ARG A 1 175 ? 2.020 -11.343 6.423 1.00 77.12 175 ARG A O 1
ATOM 1363 N N . GLY A 1 176 ? 1.195 -10.239 8.206 1.00 77.25 176 GLY A N 1
ATOM 1364 C CA . GLY A 1 176 ? 2.020 -9.038 8.054 1.00 77.25 176 GLY A CA 1
ATOM 1365 C C . GLY A 1 176 ? 1.408 -7.939 7.176 1.00 77.25 176 GLY A C 1
ATOM 1366 O O . GLY A 1 176 ? 1.960 -6.844 7.134 1.00 77.25 176 GLY A O 1
ATOM 1367 N N . GLU A 1 177 ? 0.261 -8.177 6.534 1.00 84.44 177 GLU A N 1
ATOM 1368 C CA . GLU A 1 177 ? -0.455 -7.117 5.820 1.00 84.44 177 GLU A CA 1
ATOM 1369 C C . GLU A 1 177 ? -1.005 -6.068 6.793 1.00 84.44 177 GLU A C 1
ATOM 1371 O O . GLU A 1 177 ? -1.598 -6.399 7.822 1.00 84.44 177 GLU A O 1
ATOM 1376 N N . THR A 1 178 ? -0.811 -4.792 6.462 1.00 90.50 178 THR A N 1
ATOM 1377 C CA . THR A 1 178 ? -1.257 -3.643 7.260 1.00 90.50 178 THR A CA 1
ATOM 1378 C C . THR A 1 178 ? -2.455 -2.950 6.616 1.00 90.50 178 THR A C 1
ATOM 1380 O O . THR A 1 178 ? -2.753 -3.143 5.435 1.00 90.50 178 THR A O 1
ATOM 1383 N N . ALA A 1 179 ? -3.144 -2.097 7.381 1.00 91.31 179 ALA A N 1
ATOM 1384 C CA . ALA A 1 179 ? -4.260 -1.305 6.858 1.00 91.31 179 ALA A CA 1
ATOM 1385 C C . ALA A 1 179 ? -3.843 -0.428 5.661 1.00 91.31 179 ALA A C 1
ATOM 1387 O O . ALA A 1 179 ? -4.597 -0.299 4.701 1.00 91.31 179 ALA A O 1
ATOM 1388 N N . LEU A 1 180 ? -2.621 0.117 5.677 1.00 91.75 180 LEU A N 1
ATOM 1389 C CA . LEU A 1 180 ? -2.099 0.922 4.572 1.00 91.75 180 LEU A CA 1
ATOM 1390 C C . LEU A 1 180 ? -1.936 0.097 3.284 1.00 91.75 180 LEU A C 1
ATOM 1392 O O . LEU A 1 180 ? -2.335 0.556 2.215 1.00 91.75 180 LEU A O 1
ATOM 1396 N N . ALA A 1 181 ? -1.397 -1.124 3.382 1.00 89.12 181 ALA A N 1
ATOM 1397 C CA . ALA A 1 181 ? -1.251 -2.014 2.230 1.00 89.12 181 ALA A CA 1
ATOM 1398 C C . ALA A 1 181 ? -2.616 -2.398 1.637 1.00 89.12 181 ALA A C 1
ATOM 1400 O O . ALA A 1 181 ? -2.796 -2.338 0.423 1.00 89.12 181 ALA A O 1
ATOM 1401 N N . LEU A 1 182 ? -3.606 -2.692 2.487 1.00 90.00 182 LEU A N 1
ATOM 1402 C CA . LEU A 1 182 ? -4.973 -2.968 2.041 1.00 90.00 182 LEU A CA 1
ATOM 1403 C C . LEU A 1 182 ? -5.624 -1.780 1.333 1.00 90.00 182 LEU A C 1
ATOM 1405 O O . LEU A 1 182 ? -6.209 -1.967 0.270 1.00 90.00 182 LEU A O 1
ATOM 1409 N N . ALA A 1 183 ? -5.516 -0.566 1.881 1.00 91.12 183 ALA A N 1
ATOM 1410 C CA . ALA A 1 183 ? -6.061 0.637 1.244 1.00 91.12 183 ALA A CA 1
ATOM 1411 C C . ALA A 1 183 ? -5.456 0.856 -0.158 1.00 91.12 183 ALA A C 1
ATOM 1413 O O . ALA A 1 183 ? -6.143 1.264 -1.094 1.00 91.12 183 ALA A O 1
ATOM 1414 N N . ALA A 1 184 ? -4.174 0.522 -0.320 1.00 89.88 184 ALA A N 1
ATOM 1415 C CA . ALA A 1 184 ? -3.468 0.619 -1.589 1.00 89.88 184 ALA A CA 1
ATOM 1416 C C . ALA A 1 184 ? -3.890 -0.459 -2.602 1.00 89.88 184 ALA A C 1
ATOM 1418 O O . ALA A 1 184 ? -4.156 -0.127 -3.757 1.00 89.88 184 ALA A O 1
ATOM 1419 N N . CYS A 1 185 ? -4.047 -1.714 -2.174 1.00 87.00 185 CYS A N 1
ATOM 1420 C CA . CYS A 1 185 ? -4.548 -2.798 -3.030 1.00 87.00 185 CYS A CA 1
ATOM 1421 C C . CYS A 1 185 ? -6.027 -2.615 -3.421 1.00 87.00 185 CYS A C 1
ATOM 1423 O O . CYS A 1 185 ? -6.436 -3.026 -4.502 1.00 87.00 185 CYS A O 1
ATOM 1425 N N . THR A 1 186 ? -6.823 -1.970 -2.565 1.00 87.94 186 THR A N 1
ATOM 1426 C CA . THR A 1 186 ? -8.246 -1.661 -2.806 1.00 87.94 186 THR A CA 1
ATOM 1427 C C . THR A 1 186 ? -8.467 -0.342 -3.558 1.00 87.94 186 THR A C 1
ATOM 1429 O O . THR A 1 186 ? -9.614 0.042 -3.784 1.00 87.94 186 THR A O 1
ATOM 1432 N N . ASN A 1 187 ? -7.391 0.334 -3.987 1.00 89.31 187 ASN A N 1
ATOM 1433 C CA . ASN A 1 187 ? -7.419 1.583 -4.756 1.00 89.31 187 ASN A CA 1
ATOM 1434 C C . ASN A 1 187 ? -8.186 2.731 -4.058 1.00 89.31 187 ASN A C 1
ATOM 1436 O O . ASN A 1 187 ? -9.051 3.374 -4.653 1.00 89.31 187 ASN A O 1
ATOM 1440 N N . GLN A 1 188 ? -7.862 2.995 -2.788 1.00 90.19 188 GLN A N 1
ATOM 1441 C CA . GLN A 1 188 ? -8.501 4.032 -1.965 1.00 90.19 188 GLN A CA 1
ATOM 1442 C C . GLN A 1 188 ? -7.552 5.218 -1.693 1.00 90.19 188 GLN A C 1
ATOM 1444 O O . GLN A 1 188 ? -6.932 5.280 -0.625 1.00 90.19 188 GLN A O 1
ATOM 1449 N N . PRO A 1 189 ? -7.419 6.188 -2.623 1.00 90.88 189 PRO A N 1
ATOM 1450 C CA . PRO A 1 189 ? -6.460 7.282 -2.483 1.00 90.88 189 PRO A CA 1
ATOM 1451 C C . PRO A 1 189 ? -6.693 8.159 -1.256 1.00 90.88 189 PRO A C 1
ATOM 1453 O O . PRO A 1 189 ? -5.737 8.486 -0.557 1.00 90.88 189 PRO A O 1
ATOM 1456 N N . ASP A 1 190 ? -7.946 8.511 -0.975 1.00 91.81 190 ASP A N 1
ATOM 1457 C CA . ASP A 1 190 ? -8.296 9.420 0.121 1.00 91.81 190 ASP A CA 1
ATOM 1458 C C . ASP A 1 190 ? -7.870 8.840 1.474 1.00 91.81 190 ASP A C 1
ATOM 1460 O O . ASP A 1 190 ? -7.256 9.518 2.296 1.00 91.81 190 ASP A O 1
ATOM 1464 N N . ILE A 1 191 ? -8.112 7.545 1.680 1.00 92.12 191 ILE A N 1
ATOM 1465 C CA . ILE A 1 191 ? -7.742 6.846 2.912 1.00 92.12 191 ILE A CA 1
ATOM 1466 C C . ILE A 1 191 ? -6.229 6.698 3.027 1.00 92.12 191 ILE A C 1
ATOM 1468 O O . ILE A 1 191 ? -5.674 6.876 4.108 1.00 92.12 191 ILE A O 1
ATOM 1472 N N . ILE A 1 192 ? -5.535 6.421 1.927 1.00 92.12 192 ILE A N 1
ATOM 1473 C CA . ILE A 1 192 ? -4.073 6.381 1.925 1.00 92.12 192 ILE A CA 1
ATOM 1474 C C . ILE A 1 192 ? -3.496 7.754 2.283 1.00 92.12 192 ILE A C 1
ATOM 1476 O O . ILE A 1 192 ? -2.538 7.824 3.051 1.00 92.12 192 ILE A O 1
ATOM 1480 N N . GLN A 1 193 ? -4.075 8.848 1.777 1.00 91.62 193 GLN A N 1
ATOM 1481 C CA . GLN A 1 193 ? -3.663 10.193 2.172 1.00 91.62 193 GLN A CA 1
ATOM 1482 C C . GLN A 1 193 ? -3.871 10.411 3.669 1.00 91.62 193 GLN A C 1
ATOM 1484 O O . GLN A 1 193 ? -2.911 10.782 4.338 1.00 91.62 193 GLN A O 1
ATOM 1489 N N . LEU A 1 194 ? -5.057 10.089 4.193 1.00 91.56 194 LEU A N 1
ATOM 1490 C CA . LEU A 1 194 ? -5.366 10.183 5.621 1.00 91.56 194 LEU A CA 1
ATOM 1491 C C . LEU A 1 194 ? -4.392 9.359 6.478 1.00 91.56 194 LEU A C 1
ATOM 1493 O O . LEU A 1 194 ? -3.887 9.842 7.490 1.00 91.56 194 LEU A O 1
ATOM 1497 N N . LEU A 1 195 ? -4.081 8.125 6.080 1.00 91.25 195 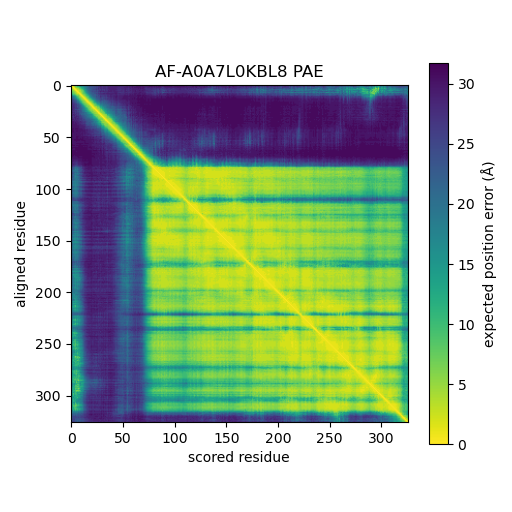LEU A N 1
ATOM 1498 C CA . LEU A 1 195 ? -3.143 7.267 6.803 1.00 91.25 195 LEU A CA 1
ATOM 1499 C C . LEU A 1 195 ? -1.701 7.785 6.714 1.00 91.25 195 LEU A C 1
ATOM 1501 O O . LEU A 1 195 ? -0.997 7.749 7.716 1.00 91.25 195 LEU A O 1
ATOM 1505 N N . MET A 1 196 ? -1.247 8.283 5.563 1.00 90.25 196 MET A N 1
ATOM 1506 C CA . MET A 1 196 ? 0.123 8.798 5.406 1.00 90.25 196 MET A CA 1
ATOM 1507 C C . MET A 1 196 ? 0.342 10.175 6.039 1.00 90.25 196 MET A C 1
ATOM 1509 O O . MET A 1 196 ? 1.466 10.489 6.426 1.00 90.25 196 MET A O 1
ATOM 1513 N N . ASP A 1 197 ? -0.708 10.985 6.173 1.00 89.38 197 ASP A N 1
ATOM 1514 C CA . ASP A 1 197 ? -0.632 12.277 6.865 1.00 89.38 197 ASP A CA 1
ATOM 1515 C C . ASP A 1 197 ? -0.463 12.091 8.385 1.00 89.38 197 ASP A C 1
ATOM 1517 O O . ASP A 1 197 ? 0.065 12.965 9.078 1.00 89.38 197 ASP A O 1
ATOM 1521 N N . ASN A 1 198 ? -0.816 10.911 8.904 1.00 87.06 198 ASN A N 1
ATOM 1522 C CA . ASN A 1 198 ? -0.532 10.520 10.277 1.00 87.06 198 ASN A CA 1
ATOM 1523 C C . ASN A 1 198 ? 0.943 10.126 10.459 1.00 87.06 198 ASN A C 1
ATOM 1525 O O . ASN A 1 198 ? 1.436 9.155 9.889 1.00 87.06 198 ASN A O 1
ATOM 1529 N N . THR A 1 199 ? 1.643 10.814 11.366 1.00 82.31 199 THR A N 1
ATOM 1530 C CA . THR A 1 199 ? 3.073 10.577 11.661 1.00 82.31 199 THR A CA 1
ATOM 1531 C C . THR A 1 199 ? 3.378 9.214 12.288 1.00 82.31 199 THR A C 1
ATOM 1533 O O . THR A 1 199 ? 4.535 8.806 12.327 1.00 82.31 199 THR A O 1
ATOM 1536 N N . ARG A 1 200 ? 2.353 8.522 12.797 1.00 85.75 200 ARG A N 1
ATOM 1537 C CA . ARG A 1 200 ? 2.459 7.230 13.494 1.00 85.75 200 ARG A CA 1
ATOM 1538 C C . ARG A 1 200 ? 2.391 6.027 12.548 1.00 85.75 200 ARG A C 1
ATOM 1540 O O . ARG A 1 200 ? 2.541 4.897 13.004 1.00 85.75 200 ARG A O 1
ATOM 1547 N N . THR A 1 201 ? 2.130 6.246 11.263 1.00 86.25 201 THR A N 1
ATOM 1548 C CA . THR A 1 201 ? 1.958 5.172 10.281 1.00 86.25 201 THR A CA 1
ATOM 1549 C C . THR A 1 201 ? 3.307 4.614 9.846 1.00 86.25 201 THR A C 1
ATOM 1551 O O . THR A 1 201 ? 4.170 5.346 9.365 1.00 86.25 201 THR A O 1
ATOM 1554 N N . ASN A 1 202 ? 3.486 3.301 9.982 1.00 85.88 202 ASN A N 1
ATOM 1555 C CA . ASN A 1 202 ? 4.691 2.619 9.533 1.00 85.88 202 ASN A CA 1
ATOM 1556 C C . ASN A 1 202 ? 4.545 2.151 8.077 1.00 85.88 202 ASN A C 1
ATOM 1558 O O . ASN A 1 202 ? 3.880 1.157 7.798 1.00 85.88 202 ASN A O 1
ATOM 1562 N N . ILE A 1 203 ? 5.210 2.849 7.154 1.00 87.12 203 ILE A N 1
ATOM 1563 C CA . ILE A 1 203 ? 5.202 2.532 5.714 1.00 87.12 203 ILE A CA 1
ATOM 1564 C C . ILE A 1 203 ? 6.187 1.392 5.386 1.00 87.12 203 ILE A C 1
ATOM 1566 O O . ILE A 1 203 ? 6.027 0.680 4.397 1.00 87.12 203 ILE A O 1
ATOM 1570 N N . THR A 1 204 ? 7.197 1.183 6.235 1.00 86.12 204 THR A N 1
ATOM 1571 C CA . THR A 1 204 ? 8.272 0.196 6.024 1.00 86.12 204 THR A CA 1
ATOM 1572 C C . THR A 1 204 ? 7.908 -1.223 6.468 1.00 86.12 204 THR A C 1
ATOM 1574 O O . THR A 1 204 ? 8.743 -2.124 6.396 1.00 86.12 204 THR A O 1
ATOM 1577 N N . SER A 1 205 ? 6.672 -1.444 6.930 1.00 86.06 205 SER A N 1
ATOM 1578 C CA . SER A 1 205 ? 6.195 -2.770 7.320 1.00 86.06 205 SER A CA 1
ATOM 1579 C C . SER A 1 205 ? 6.282 -3.755 6.155 1.00 86.06 205 SER A C 1
ATOM 1581 O O . SER A 1 205 ? 5.927 -3.413 5.024 1.00 86.06 205 SER A O 1
ATOM 1583 N N . GLN A 1 206 ? 6.700 -4.983 6.451 1.00 88.06 206 GLN A N 1
ATOM 1584 C CA . GLN A 1 206 ? 6.774 -6.069 5.482 1.00 88.06 206 GLN A CA 1
ATOM 1585 C C . GLN A 1 206 ? 5.798 -7.193 5.832 1.00 88.06 206 GLN A C 1
ATOM 1587 O O . GLN A 1 206 ? 5.565 -7.482 7.010 1.00 88.06 206 GLN A O 1
ATOM 1592 N N . ASP A 1 207 ? 5.270 -7.847 4.801 1.00 87.69 207 ASP A N 1
ATOM 1593 C CA . ASP A 1 207 ? 4.433 -9.033 4.944 1.00 87.69 207 ASP A CA 1
ATOM 1594 C C . ASP A 1 207 ? 5.257 -10.295 5.302 1.00 87.69 207 ASP A C 1
ATOM 1596 O O . ASP A 1 207 ? 6.482 -10.284 5.472 1.00 87.69 207 ASP A O 1
ATOM 1600 N N . SER A 1 208 ? 4.582 -11.439 5.390 1.00 87.81 208 SER A N 1
ATOM 1601 C CA . SER A 1 208 ? 5.195 -12.747 5.634 1.00 87.81 208 SER A CA 1
ATOM 1602 C C . SER A 1 208 ? 6.174 -13.206 4.552 1.00 87.81 208 SER A C 1
ATOM 1604 O O . SER A 1 208 ? 7.029 -14.048 4.839 1.00 87.81 208 SER A O 1
ATOM 1606 N N . ARG A 1 209 ? 6.101 -12.655 3.341 1.00 87.56 209 ARG A N 1
ATOM 1607 C CA . ARG A 1 209 ? 7.021 -12.894 2.221 1.00 87.56 209 ARG A CA 1
ATOM 1608 C C . ARG A 1 209 ? 8.134 -11.838 2.164 1.00 87.56 209 ARG A C 1
ATOM 1610 O O . ARG A 1 209 ? 8.992 -11.899 1.289 1.00 87.56 209 ARG A O 1
ATOM 1617 N N . GLY A 1 210 ? 8.174 -10.904 3.117 1.00 89.44 210 GLY A N 1
ATOM 1618 C CA . GLY A 1 210 ? 9.114 -9.783 3.126 1.00 89.44 210 GLY A CA 1
ATOM 1619 C C . GLY A 1 210 ? 8.754 -8.677 2.129 1.00 89.44 210 GLY A C 1
ATOM 1620 O O . GLY A 1 210 ? 9.553 -7.772 1.907 1.00 89.44 210 GLY A O 1
ATOM 1621 N N . ASN A 1 211 ? 7.581 -8.736 1.505 1.00 90.38 211 ASN A N 1
ATOM 1622 C CA . ASN A 1 211 ? 7.114 -7.714 0.585 1.00 90.38 211 ASN A CA 1
ATOM 1623 C C . ASN A 1 211 ? 6.778 -6.450 1.370 1.00 90.38 211 ASN A C 1
ATOM 1625 O O . ASN A 1 211 ? 6.021 -6.483 2.340 1.00 90.38 211 ASN A O 1
ATOM 1629 N N . ASN A 1 212 ? 7.318 -5.323 0.923 1.00 90.94 212 ASN A N 1
ATOM 1630 C CA . ASN A 1 212 ? 6.815 -4.017 1.334 1.00 90.94 212 ASN A CA 1
ATOM 1631 C C . ASN A 1 212 ? 5.516 -3.675 0.581 1.00 90.94 212 ASN A C 1
ATOM 1633 O O . ASN A 1 212 ? 5.081 -4.404 -0.315 1.00 90.94 212 ASN A O 1
ATOM 1637 N N . ILE A 1 213 ? 4.939 -2.514 0.892 1.00 91.19 213 ILE A N 1
ATOM 1638 C CA . ILE A 1 213 ? 3.732 -2.035 0.215 1.00 91.19 213 ILE A CA 1
ATOM 1639 C C . ILE A 1 213 ? 3.890 -1.957 -1.312 1.00 91.19 213 ILE A C 1
ATOM 1641 O O . ILE A 1 213 ? 2.995 -2.393 -2.021 1.00 91.19 213 ILE A O 1
ATOM 1645 N N . LEU A 1 214 ? 5.034 -1.495 -1.832 1.00 91.56 214 LEU A N 1
ATOM 1646 C CA . LEU A 1 214 ? 5.276 -1.363 -3.275 1.00 91.56 214 LEU A CA 1
ATOM 1647 C C . LEU A 1 214 ? 5.304 -2.720 -3.992 1.00 91.56 214 LEU A C 1
ATOM 1649 O O . LEU A 1 214 ? 4.760 -2.832 -5.088 1.00 91.56 214 LEU A O 1
ATOM 1653 N N . HIS A 1 215 ? 5.864 -3.762 -3.370 1.00 91.19 215 HIS A N 1
ATOM 1654 C CA . HIS A 1 215 ? 5.789 -5.127 -3.901 1.00 91.19 215 HIS A CA 1
ATOM 1655 C C . HIS A 1 215 ? 4.331 -5.596 -4.006 1.00 91.19 215 HIS A C 1
ATOM 1657 O O . HIS A 1 215 ? 3.956 -6.185 -5.016 1.00 91.19 215 HIS A O 1
ATOM 1663 N N . ALA A 1 216 ? 3.494 -5.303 -3.001 1.00 89.38 216 ALA A N 1
ATOM 1664 C CA . ALA A 1 216 ? 2.073 -5.643 -3.048 1.00 89.38 216 ALA A CA 1
ATOM 1665 C C . ALA A 1 216 ? 1.351 -4.911 -4.196 1.00 89.38 216 ALA A C 1
ATOM 1667 O O . ALA A 1 216 ? 0.571 -5.529 -4.920 1.00 89.38 216 ALA A O 1
ATOM 1668 N N . LEU A 1 217 ? 1.662 -3.633 -4.448 1.00 89.38 217 LEU A N 1
ATOM 1669 C CA . LEU A 1 217 ? 1.076 -2.890 -5.578 1.00 89.38 217 LEU A CA 1
ATOM 1670 C C . LEU A 1 217 ? 1.451 -3.491 -6.929 1.00 89.38 217 LEU A C 1
ATOM 1672 O O . LEU A 1 217 ? 0.595 -3.578 -7.798 1.00 89.38 217 LEU A O 1
ATOM 1676 N N . VAL A 1 218 ? 2.698 -3.937 -7.092 1.00 89.12 218 VAL A N 1
ATOM 1677 C CA . VAL A 1 218 ? 3.176 -4.556 -8.338 1.00 89.12 218 VAL A CA 1
ATOM 1678 C C . VAL A 1 218 ? 2.395 -5.826 -8.676 1.00 89.12 218 VAL A C 1
ATOM 1680 O O . VAL A 1 218 ? 2.173 -6.117 -9.847 1.00 89.12 218 VAL A O 1
ATOM 1683 N N . THR A 1 219 ? 1.939 -6.578 -7.672 1.00 85.00 219 THR A N 1
ATOM 1684 C CA . THR A 1 219 ? 1.129 -7.783 -7.916 1.00 85.00 219 THR A CA 1
ATOM 1685 C C . THR A 1 219 ? -0.294 -7.486 -8.404 1.00 85.00 219 THR A C 1
ATOM 1687 O O . THR A 1 219 ? -0.934 -8.377 -8.960 1.00 85.00 219 THR A O 1
ATOM 1690 N N . ASN A 1 220 ? -0.770 -6.247 -8.255 1.00 82.75 220 ASN A N 1
ATOM 1691 C CA . ASN A 1 220 ? -2.125 -5.814 -8.595 1.00 82.75 220 ASN A CA 1
ATOM 1692 C C . ASN A 1 220 ? -2.143 -4.978 -9.893 1.00 82.75 220 ASN A C 1
ATOM 1694 O O . ASN A 1 220 ? -1.223 -4.214 -10.171 1.00 82.75 220 ASN A O 1
ATOM 1698 N N . ASP A 1 221 ? -3.210 -5.084 -10.690 1.00 69.62 221 ASP A N 1
ATOM 1699 C CA . ASP A 1 221 ? -3.231 -4.573 -12.075 1.00 69.62 221 ASP A CA 1
ATOM 1700 C C . ASP A 1 221 ? -3.548 -3.069 -12.246 1.00 69.62 221 ASP A C 1
ATOM 1702 O O . ASP A 1 221 ? -3.367 -2.528 -13.334 1.00 69.62 221 ASP A O 1
ATOM 1706 N N . PHE A 1 222 ? -3.976 -2.351 -11.197 1.00 64.44 222 PHE A N 1
ATOM 1707 C CA . PHE A 1 222 ? -4.550 -0.993 -11.325 1.00 64.44 222 PHE A CA 1
ATOM 1708 C C . PHE A 1 222 ? -3.947 0.067 -10.391 1.00 64.44 222 PHE A C 1
ATOM 1710 O O . PHE A 1 222 ? -4.675 0.846 -9.776 1.00 64.44 222 PHE A O 1
ATOM 1717 N N . VAL A 1 223 ? -2.618 0.103 -10.243 1.00 75.81 223 VAL A N 1
ATOM 1718 C CA . VAL A 1 223 ? -2.027 0.716 -9.035 1.00 75.81 223 VAL A CA 1
ATOM 1719 C C . VAL A 1 223 ? -0.939 1.771 -9.282 1.00 75.81 223 VAL A C 1
ATOM 1721 O O . VAL A 1 223 ? -0.342 2.268 -8.331 1.00 75.81 223 VAL A O 1
ATOM 1724 N N . ILE A 1 224 ? -0.733 2.222 -10.527 1.00 85.19 224 ILE A N 1
ATOM 1725 C CA . ILE A 1 224 ? 0.265 3.266 -10.862 1.00 85.19 224 ILE A CA 1
ATOM 1726 C C . ILE A 1 224 ? 0.063 4.537 -10.017 1.00 85.19 224 ILE A C 1
ATOM 1728 O O . ILE A 1 224 ? 0.993 5.026 -9.380 1.00 85.19 224 ILE A O 1
ATOM 1732 N N . ARG A 1 225 ? -1.178 5.037 -9.934 1.00 86.94 225 ARG A N 1
ATOM 1733 C CA . ARG A 1 225 ? -1.488 6.257 -9.166 1.00 86.94 225 ARG A CA 1
ATOM 1734 C C . ARG A 1 225 ? -1.218 6.097 -7.670 1.00 86.94 225 ARG A C 1
ATOM 1736 O O . ARG A 1 225 ? -0.764 7.041 -7.029 1.00 86.94 225 ARG A O 1
ATOM 1743 N N . MET A 1 226 ? -1.510 4.923 -7.103 1.00 88.62 226 MET A N 1
ATOM 1744 C CA . MET A 1 226 ? -1.233 4.674 -5.686 1.00 88.62 226 MET A CA 1
ATOM 1745 C C . MET A 1 226 ? 0.270 4.526 -5.446 1.00 88.62 226 MET A C 1
ATOM 1747 O O . MET A 1 226 ? 0.760 5.007 -4.427 1.00 88.62 226 MET A O 1
ATOM 1751 N N . TYR A 1 227 ? 0.998 3.921 -6.393 1.00 90.12 227 TYR A N 1
ATOM 1752 C CA . TYR A 1 227 ? 2.453 3.789 -6.347 1.00 90.12 227 TYR A CA 1
ATOM 1753 C C . TYR A 1 227 ? 3.116 5.164 -6.227 1.00 90.12 227 TYR A C 1
ATOM 1755 O O . TYR A 1 227 ? 3.891 5.385 -5.298 1.00 90.12 227 TYR A O 1
ATOM 1763 N N . ASP A 1 228 ? 2.749 6.117 -7.091 1.00 88.56 228 ASP A N 1
ATOM 1764 C CA . ASP A 1 228 ? 3.261 7.491 -7.011 1.00 88.56 228 ASP A CA 1
ATOM 1765 C C . ASP A 1 228 ? 2.906 8.173 -5.711 1.00 88.56 228 ASP A C 1
ATOM 1767 O O . ASP A 1 228 ? 3.752 8.794 -5.080 1.00 88.56 228 ASP A O 1
ATOM 1771 N N . MET A 1 229 ? 1.641 8.084 -5.310 1.00 89.00 229 MET A N 1
ATOM 1772 C CA . MET A 1 229 ? 1.172 8.778 -4.125 1.00 89.00 229 MET A CA 1
ATOM 1773 C C . MET A 1 229 ? 1.913 8.291 -2.875 1.00 89.00 229 MET A C 1
ATOM 1775 O O . MET A 1 229 ? 2.332 9.117 -2.064 1.00 89.00 229 MET A O 1
ATOM 1779 N N . ILE A 1 230 ? 2.116 6.976 -2.739 1.00 90.31 230 ILE A N 1
ATOM 1780 C CA . ILE A 1 230 ? 2.893 6.391 -1.642 1.00 90.31 230 ILE A CA 1
ATOM 1781 C C . ILE A 1 230 ? 4.354 6.814 -1.745 1.00 90.31 230 ILE A C 1
ATOM 1783 O O . ILE A 1 230 ? 4.915 7.277 -0.757 1.00 90.31 230 ILE A O 1
ATOM 1787 N N . LEU A 1 231 ? 4.958 6.727 -2.930 1.00 88.88 231 LEU A N 1
ATOM 1788 C CA . LEU A 1 231 ? 6.363 7.071 -3.119 1.00 88.88 231 LEU A CA 1
ATOM 1789 C C . LEU A 1 231 ? 6.643 8.559 -2.838 1.00 88.88 231 LEU A C 1
ATOM 1791 O O . LEU A 1 231 ? 7.598 8.878 -2.134 1.00 88.88 231 LEU A O 1
ATOM 1795 N N . LEU A 1 232 ? 5.793 9.465 -3.327 1.00 87.50 232 LEU A N 1
ATOM 1796 C CA . LEU A 1 232 ? 5.936 10.917 -3.176 1.00 87.50 232 LEU A CA 1
ATOM 1797 C C . LEU A 1 232 ? 5.678 11.402 -1.747 1.00 87.50 232 LEU A C 1
ATOM 1799 O O . LEU A 1 232 ? 6.313 12.366 -1.317 1.00 87.50 232 LEU A O 1
ATOM 1803 N N . LYS A 1 233 ? 4.745 10.770 -1.020 1.00 86.25 233 LYS A N 1
ATOM 1804 C CA . LYS A 1 233 ? 4.490 11.085 0.395 1.00 86.25 233 LYS A CA 1
ATOM 1805 C C . LYS A 1 233 ? 5.473 10.387 1.334 1.00 86.25 233 LYS A C 1
ATOM 1807 O O . LYS A 1 233 ? 5.706 10.879 2.440 1.00 86.25 233 LYS A O 1
ATOM 1812 N N . SER A 1 234 ? 6.050 9.259 0.923 1.00 82.75 234 SER A N 1
ATOM 1813 C CA . SER A 1 234 ? 7.031 8.554 1.738 1.00 82.75 234 SER A CA 1
ATOM 1814 C C . SER A 1 234 ? 8.285 9.404 1.937 1.00 82.75 234 SER A C 1
ATOM 1816 O O . SER A 1 234 ? 8.842 9.981 1.006 1.00 82.75 234 SER A O 1
ATOM 1818 N N . LYS A 1 235 ? 8.755 9.468 3.183 1.00 71.44 235 LYS A N 1
ATOM 1819 C CA . LYS A 1 235 ? 10.059 10.066 3.509 1.00 71.44 235 LYS A CA 1
ATOM 1820 C C . LYS A 1 235 ? 11.202 9.069 3.296 1.00 71.44 235 LYS A C 1
ATOM 1822 O O . LYS A 1 235 ? 12.361 9.467 3.179 1.00 71.44 235 LYS A O 1
ATOM 1827 N N . ASP A 1 236 ? 10.863 7.785 3.220 1.00 71.12 236 ASP A N 1
ATOM 1828 C CA . ASP A 1 236 ? 11.804 6.680 3.156 1.00 71.12 236 ASP A CA 1
ATOM 1829 C C . ASP A 1 236 ? 12.173 6.346 1.714 1.00 71.12 236 ASP A C 1
ATOM 1831 O O . ASP A 1 236 ? 11.462 5.651 0.992 1.00 71.12 236 ASP A O 1
ATOM 1835 N N . ARG A 1 237 ? 13.371 6.774 1.320 1.00 70.44 237 ARG A N 1
ATOM 1836 C CA . ARG A 1 237 ? 13.940 6.480 -0.007 1.00 70.44 237 ARG A CA 1
ATOM 1837 C C . ARG A 1 237 ? 14.300 5.005 -0.206 1.00 70.44 237 ARG A C 1
ATOM 1839 O O . ARG A 1 237 ? 14.580 4.590 -1.322 1.00 70.44 237 ARG A O 1
ATOM 1846 N N . ASN A 1 238 ? 14.280 4.218 0.868 1.00 81.69 238 ASN A N 1
ATOM 1847 C CA . ASN A 1 238 ? 14.626 2.799 0.848 1.00 81.69 238 ASN A CA 1
ATOM 1848 C C . ASN A 1 238 ? 13.460 1.898 0.415 1.00 81.69 238 ASN A C 1
ATOM 1850 O O . ASN A 1 238 ? 13.645 0.693 0.287 1.00 81.69 238 ASN A O 1
ATOM 1854 N N . LEU A 1 239 ? 12.256 2.442 0.197 1.00 85.00 239 LEU A N 1
ATOM 1855 C CA . LEU A 1 239 ? 11.105 1.626 -0.200 1.00 85.00 239 LEU A CA 1
ATOM 1856 C C . LEU A 1 239 ? 11.305 0.950 -1.563 1.00 85.00 239 LEU A C 1
ATOM 1858 O O . LEU A 1 239 ? 10.876 -0.185 -1.740 1.00 85.00 239 LEU A O 1
ATOM 1862 N N . GLU A 1 240 ? 11.982 1.598 -2.510 1.00 87.75 240 GLU A N 1
ATOM 1863 C CA . GLU A 1 240 ? 12.240 0.997 -3.828 1.00 87.75 240 GLU A CA 1
ATOM 1864 C C . GLU A 1 240 ? 13.423 0.023 -3.830 1.00 87.75 240 GLU A C 1
ATOM 1866 O O . GLU A 1 240 ? 13.468 -0.864 -4.672 1.00 87.75 240 GLU A O 1
ATOM 1871 N N . THR A 1 241 ? 14.358 0.158 -2.885 1.00 88.81 241 THR A N 1
ATOM 1872 C CA . THR A 1 241 ? 15.563 -0.687 -2.796 1.00 88.81 241 THR A CA 1
ATOM 1873 C C . THR A 1 241 ? 15.413 -1.846 -1.812 1.00 88.81 241 THR A C 1
ATOM 1875 O O . THR A 1 241 ? 16.255 -2.745 -1.768 1.00 88.81 241 THR A O 1
ATOM 1878 N N . ALA A 1 242 ? 14.353 -1.841 -0.999 1.00 90.81 242 ALA A N 1
ATOM 1879 C CA . ALA A 1 242 ? 14.052 -2.925 -0.081 1.00 90.81 242 ALA A CA 1
ATOM 1880 C C . ALA A 1 242 ? 13.785 -4.215 -0.860 1.00 90.81 242 ALA A C 1
ATOM 1882 O O . ALA A 1 242 ? 12.985 -4.234 -1.793 1.00 90.81 242 ALA A O 1
ATOM 1883 N N . LYS A 1 243 ? 14.439 -5.297 -0.437 1.00 92.38 243 LYS A N 1
ATOM 1884 C CA . LYS A 1 243 ? 14.280 -6.628 -1.020 1.00 92.38 243 LYS A CA 1
ATOM 1885 C C . LYS A 1 243 ? 13.307 -7.465 -0.200 1.00 92.38 243 LYS A C 1
ATOM 1887 O O . LYS A 1 243 ? 13.306 -7.384 1.031 1.00 92.38 243 LYS A O 1
ATOM 1892 N N . ASN A 1 244 ? 12.508 -8.280 -0.879 1.00 92.44 244 ASN A N 1
ATOM 1893 C CA . ASN A 1 244 ? 11.677 -9.294 -0.240 1.00 92.44 244 ASN A CA 1
ATOM 1894 C C . ASN A 1 244 ? 12.491 -10.557 0.120 1.00 92.44 244 ASN A C 1
ATOM 1896 O O . ASN A 1 244 ? 13.712 -10.597 -0.054 1.00 92.44 244 ASN A O 1
ATOM 1900 N N . LYS A 1 245 ? 11.836 -11.609 0.629 1.00 92.50 245 LYS A N 1
ATOM 1901 C CA . LYS A 1 245 ? 12.517 -12.872 0.986 1.00 92.50 245 LYS A CA 1
ATOM 1902 C C . LYS A 1 245 ? 13.092 -13.626 -0.213 1.00 92.50 245 LYS A C 1
ATOM 1904 O O . LYS A 1 245 ? 14.037 -14.386 -0.029 1.00 92.50 245 LYS A O 1
ATOM 1909 N N . ASP A 1 246 ? 12.571 -13.380 -1.412 1.00 90.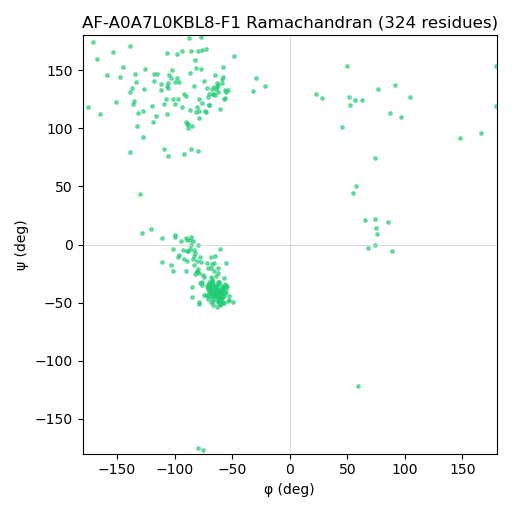06 246 ASP A N 1
ATOM 1910 C CA . ASP A 1 246 ? 13.135 -13.897 -2.664 1.00 90.06 246 ASP A CA 1
ATOM 1911 C C . ASP A 1 246 ? 14.351 -13.073 -3.131 1.00 90.06 246 ASP A C 1
ATOM 1913 O O . ASP A 1 246 ? 14.936 -13.367 -4.172 1.00 90.06 246 ASP A O 1
ATOM 1917 N N . GLY A 1 247 ? 14.734 -12.027 -2.390 1.00 92.06 247 GLY A N 1
ATOM 1918 C CA . GLY A 1 247 ? 15.834 -11.131 -2.740 1.00 92.06 247 GLY A CA 1
ATOM 1919 C C . GLY A 1 247 ? 15.500 -10.143 -3.859 1.00 92.06 247 GLY A C 1
ATOM 1920 O O . GLY A 1 247 ? 16.420 -9.537 -4.407 1.00 92.06 247 GLY A O 1
ATOM 1921 N N . LEU A 1 248 ? 14.217 -9.980 -4.192 1.00 92.25 248 LEU A N 1
ATOM 1922 C CA . LEU A 1 248 ? 13.739 -9.135 -5.284 1.00 92.25 248 LEU A CA 1
ATOM 1923 C C . LEU A 1 248 ? 13.323 -7.763 -4.761 1.00 92.25 248 LEU A C 1
ATOM 1925 O O . LEU A 1 248 ? 12.687 -7.684 -3.713 1.00 92.25 248 LEU A O 1
ATOM 1929 N N . THR A 1 249 ? 13.649 -6.707 -5.502 1.00 93.12 249 THR A N 1
ATOM 1930 C CA . THR A 1 249 ? 13.055 -5.369 -5.341 1.00 93.12 249 THR A CA 1
ATOM 1931 C C . THR A 1 249 ? 11.680 -5.295 -6.019 1.00 93.12 249 THR A C 1
ATOM 1933 O O . THR A 1 249 ? 11.352 -6.166 -6.835 1.00 93.12 249 THR A O 1
ATOM 1936 N N . PRO A 1 250 ? 10.855 -4.255 -5.765 1.00 92.31 250 PRO A N 1
ATOM 1937 C CA . PRO A 1 250 ? 9.574 -4.093 -6.456 1.00 92.31 250 PRO A CA 1
ATOM 1938 C C . PRO A 1 250 ? 9.732 -4.054 -7.984 1.00 92.31 250 PRO A C 1
ATOM 1940 O O . PRO A 1 250 ? 8.909 -4.617 -8.705 1.00 92.31 250 PRO A O 1
ATOM 1943 N N . LEU A 1 251 ? 10.822 -3.454 -8.476 1.00 92.38 251 LEU A N 1
ATOM 1944 C CA . LEU A 1 251 ? 11.145 -3.397 -9.901 1.00 92.38 251 LEU A CA 1
ATOM 1945 C C . LEU A 1 251 ? 11.457 -4.790 -10.472 1.00 92.38 251 LEU A C 1
ATOM 1947 O O . LEU A 1 251 ? 10.891 -5.188 -11.490 1.00 92.38 251 LEU A O 1
ATOM 1951 N N . GLN A 1 252 ? 12.315 -5.557 -9.795 1.00 92.12 252 GLN A N 1
ATOM 1952 C CA . GLN A 1 252 ? 12.643 -6.931 -10.189 1.00 92.12 252 GLN A CA 1
ATOM 1953 C C . GLN A 1 252 ? 11.419 -7.856 -10.105 1.00 92.12 252 GLN A C 1
ATOM 1955 O O . GLN A 1 252 ? 11.237 -8.734 -10.950 1.00 92.12 252 GLN A O 1
ATOM 1960 N N . LEU A 1 253 ? 10.537 -7.644 -9.123 1.00 92.00 253 LEU A N 1
ATOM 1961 C CA . LEU A 1 253 ? 9.278 -8.374 -9.012 1.00 92.00 253 LEU A CA 1
ATOM 1962 C C . LEU A 1 253 ? 8.341 -8.067 -10.191 1.00 92.00 253 LEU A C 1
ATOM 1964 O O . LEU A 1 253 ? 7.724 -8.990 -10.722 1.00 92.00 253 LEU A O 1
ATOM 1968 N N . ALA A 1 254 ? 8.262 -6.811 -10.646 1.00 91.00 254 ALA A N 1
ATOM 1969 C CA . ALA A 1 254 ? 7.465 -6.430 -11.818 1.00 91.00 254 ALA A CA 1
ATOM 1970 C C . ALA A 1 254 ? 7.967 -7.129 -13.090 1.00 91.00 254 ALA A C 1
ATOM 1972 O O . ALA A 1 254 ? 7.177 -7.674 -13.862 1.00 91.00 254 ALA A O 1
ATOM 1973 N N . ALA A 1 255 ? 9.290 -7.194 -13.251 1.00 90.44 255 ALA A N 1
ATOM 1974 C CA . ALA A 1 255 ? 9.942 -7.922 -14.333 1.00 90.44 255 ALA A CA 1
ATOM 1975 C C . ALA A 1 255 ? 9.664 -9.434 -14.272 1.00 90.44 255 ALA A C 1
ATOM 1977 O O . ALA A 1 255 ? 9.308 -10.042 -15.278 1.00 90.44 255 ALA A O 1
ATOM 1978 N N . LYS A 1 256 ? 9.747 -10.043 -13.082 1.00 90.38 256 LYS A N 1
ATOM 1979 C CA . LYS A 1 256 ? 9.485 -11.478 -12.873 1.00 90.38 256 LYS A CA 1
ATOM 1980 C C . LYS A 1 256 ? 8.017 -11.856 -13.097 1.00 90.38 256 LYS A C 1
ATOM 1982 O O . LYS A 1 256 ? 7.730 -12.945 -13.586 1.00 90.38 256 LYS A O 1
ATOM 1987 N N . THR A 1 257 ? 7.091 -10.978 -12.720 1.00 88.50 257 THR A N 1
ATOM 1988 C CA . THR A 1 257 ? 5.641 -11.197 -12.865 1.00 88.50 257 THR A CA 1
ATOM 1989 C C . THR A 1 257 ? 5.113 -10.831 -14.253 1.00 88.50 257 THR A C 1
ATOM 1991 O O . THR A 1 257 ? 3.986 -11.194 -14.580 1.00 88.50 257 THR A O 1
ATOM 1994 N N . GLY A 1 258 ? 5.906 -10.138 -15.077 1.00 87.19 258 GLY A N 1
ATOM 1995 C CA . GLY A 1 258 ? 5.510 -9.714 -16.421 1.00 87.19 258 GLY A CA 1
ATOM 1996 C C . GLY A 1 258 ? 4.513 -8.556 -16.437 1.00 87.19 258 GLY A C 1
ATOM 1997 O O . GLY A 1 258 ? 3.801 -8.367 -17.421 1.00 87.19 258 GLY A O 1
ATOM 1998 N N . LYS A 1 259 ? 4.444 -7.769 -15.359 1.00 87.19 259 LYS A N 1
ATOM 1999 C CA . LYS A 1 259 ? 3.562 -6.600 -15.259 1.00 87.19 259 LYS A CA 1
ATOM 2000 C C . LYS A 1 259 ? 4.199 -5.417 -15.997 1.00 87.19 259 LYS A C 1
ATOM 2002 O O . LYS A 1 259 ? 4.832 -4.549 -15.400 1.00 87.19 259 LYS A O 1
ATOM 2007 N N . LEU A 1 260 ? 4.059 -5.410 -17.323 1.00 86.12 260 LEU A N 1
ATOM 2008 C CA . LEU A 1 260 ? 4.726 -4.446 -18.206 1.00 86.12 260 LEU A CA 1
ATOM 2009 C C . LEU A 1 260 ? 4.316 -2.996 -17.955 1.00 86.12 260 LEU A C 1
ATOM 2011 O O . LEU A 1 260 ? 5.173 -2.121 -17.996 1.00 86.12 260 LEU A O 1
ATOM 2015 N N . GLU A 1 261 ? 3.038 -2.737 -17.680 1.00 88.38 261 GLU A N 1
ATOM 2016 C CA . GLU A 1 261 ? 2.530 -1.375 -17.475 1.00 88.38 261 GLU A CA 1
ATOM 2017 C C . GLU A 1 261 ? 3.223 -0.690 -16.291 1.00 88.38 261 GLU A C 1
ATOM 2019 O O . GLU A 1 261 ? 3.769 0.404 -16.431 1.00 88.38 261 GLU A O 1
ATOM 2024 N N . ILE A 1 262 ? 3.291 -1.363 -15.135 1.00 89.25 262 ILE A N 1
ATOM 2025 C CA . ILE A 1 262 ? 3.979 -0.823 -13.956 1.00 89.25 262 ILE A CA 1
ATOM 2026 C C . ILE A 1 262 ? 5.501 -0.794 -14.152 1.00 89.25 262 ILE A C 1
ATOM 2028 O O . ILE A 1 262 ? 6.151 0.142 -13.699 1.00 89.25 262 ILE A O 1
ATOM 2032 N N . LEU A 1 263 ? 6.077 -1.766 -14.869 1.00 90.38 263 LEU A N 1
ATOM 2033 C CA . LEU A 1 263 ? 7.506 -1.782 -15.185 1.00 90.38 263 LEU A CA 1
ATOM 2034 C C . LEU A 1 263 ? 7.899 -0.574 -16.051 1.00 90.38 263 LEU A C 1
ATOM 2036 O O . LEU A 1 263 ? 8.775 0.199 -15.664 1.00 90.38 263 LEU A O 1
ATOM 2040 N N . LYS A 1 264 ? 7.213 -0.368 -17.183 1.00 89.50 264 LYS A N 1
ATOM 2041 C CA . LYS A 1 264 ? 7.398 0.795 -18.068 1.00 89.50 264 LYS A CA 1
ATOM 2042 C C . LYS A 1 264 ? 7.195 2.092 -17.300 1.00 89.50 264 LYS A C 1
ATOM 2044 O O . LYS A 1 264 ? 7.978 3.029 -17.458 1.00 89.50 264 LYS A O 1
ATOM 2049 N N . TYR A 1 265 ? 6.185 2.129 -16.435 1.00 91.06 265 TYR A N 1
ATOM 2050 C CA . TYR A 1 265 ? 5.910 3.278 -15.591 1.00 91.06 265 TYR A CA 1
ATOM 2051 C C . TYR A 1 265 ? 7.080 3.612 -14.652 1.00 91.06 265 TYR A C 1
ATOM 2053 O O . TYR A 1 265 ? 7.565 4.741 -14.661 1.00 91.06 265 TYR A O 1
ATOM 2061 N N . ILE A 1 266 ? 7.583 2.637 -13.883 1.00 91.00 266 ILE A N 1
ATOM 2062 C CA . ILE A 1 266 ? 8.698 2.852 -12.948 1.00 91.00 266 ILE A CA 1
ATOM 2063 C C . ILE A 1 266 ? 9.945 3.341 -13.701 1.00 91.00 266 ILE A C 1
ATOM 2065 O O . ILE A 1 266 ? 10.604 4.272 -13.240 1.00 91.00 266 ILE A O 1
ATOM 2069 N N . LEU A 1 267 ? 10.249 2.765 -14.870 1.00 90.94 267 LEU A N 1
ATOM 2070 C CA . LEU A 1 267 ? 11.439 3.108 -15.661 1.00 90.94 267 LEU A CA 1
ATOM 2071 C C . LEU A 1 267 ? 11.370 4.491 -16.314 1.00 90.94 267 LEU A C 1
ATOM 2073 O O . LEU A 1 267 ? 12.366 5.210 -16.348 1.00 90.94 267 LEU A O 1
ATOM 2077 N N . SER A 1 268 ? 10.195 4.881 -16.805 1.00 90.75 268 SER A N 1
ATOM 2078 C CA . SER A 1 268 ? 9.989 6.168 -17.480 1.00 90.75 268 SER A CA 1
ATOM 2079 C C . SER A 1 268 ? 9.596 7.306 -16.531 1.00 90.75 268 SER A C 1
ATOM 2081 O O . SER A 1 268 ? 9.356 8.426 -16.986 1.00 90.75 268 SER A O 1
ATOM 2083 N N . ARG A 1 269 ? 9.555 7.052 -15.217 1.00 90.94 269 ARG A N 1
ATOM 2084 C CA . ARG A 1 269 ? 9.124 8.020 -14.208 1.00 90.94 269 ARG A CA 1
ATOM 2085 C C . ARG A 1 269 ? 10.010 9.264 -14.198 1.00 90.94 269 ARG A C 1
ATOM 2087 O O . ARG A 1 269 ? 11.192 9.200 -13.842 1.00 90.94 269 ARG A O 1
ATOM 2094 N N . GLU A 1 270 ? 9.393 10.399 -14.514 1.00 90.81 270 GLU A N 1
ATOM 2095 C CA . GLU A 1 270 ? 10.013 11.723 -14.509 1.00 90.81 270 GLU A CA 1
ATOM 2096 C C . GLU A 1 270 ? 9.353 12.626 -13.454 1.00 90.81 270 GLU A C 1
ATOM 2098 O O . GLU A 1 270 ? 8.206 13.049 -13.601 1.00 90.81 270 GLU A O 1
ATOM 2103 N N . ILE A 1 271 ? 10.085 12.956 -12.386 1.00 88.00 271 ILE A N 1
ATOM 2104 C CA . ILE A 1 271 ? 9.621 13.866 -11.329 1.00 88.00 271 ILE A CA 1
ATOM 2105 C C . ILE A 1 271 ? 10.344 15.205 -11.467 1.00 88.00 271 ILE A C 1
ATOM 2107 O O . ILE A 1 271 ? 11.547 15.326 -11.223 1.00 88.00 271 ILE A O 1
ATOM 2111 N N . ARG A 1 272 ? 9.586 16.246 -11.825 1.00 84.12 272 ARG A N 1
ATOM 2112 C CA . ARG A 1 272 ? 10.121 17.602 -12.042 1.00 84.12 272 ARG A CA 1
ATOM 2113 C C . ARG A 1 272 ? 10.373 18.369 -10.746 1.00 84.12 272 ARG A C 1
ATOM 2115 O O . ARG A 1 272 ? 11.204 19.278 -10.712 1.00 84.12 272 ARG A O 1
ATOM 2122 N N . GLU A 1 273 ? 9.675 18.008 -9.675 1.00 85.12 273 GLU A N 1
ATOM 2123 C CA . GLU A 1 273 ? 9.771 18.689 -8.389 1.00 85.12 273 GLU A CA 1
ATOM 2124 C C . GLU A 1 273 ? 11.110 18.413 -7.694 1.00 85.12 273 GLU A C 1
ATOM 2126 O O . GLU A 1 273 ? 11.494 17.268 -7.462 1.00 85.12 273 GLU A O 1
ATOM 2131 N N . LYS A 1 274 ? 11.818 19.480 -7.297 1.00 80.12 274 LYS A N 1
ATOM 2132 C CA . LYS A 1 274 ? 13.130 19.395 -6.632 1.00 80.12 274 LYS A CA 1
ATOM 2133 C C . LYS A 1 274 ? 13.191 18.483 -5.392 1.00 80.12 274 LYS A C 1
ATOM 2135 O O . LYS A 1 274 ? 14.174 17.748 -5.313 1.00 80.12 274 LYS A O 1
ATOM 2140 N N . PRO A 1 275 ? 12.233 18.491 -4.437 1.00 81.88 275 PRO A N 1
ATOM 2141 C CA . PRO A 1 275 ? 12.355 17.655 -3.235 1.00 81.88 275 PRO A CA 1
ATOM 2142 C C . PRO A 1 275 ? 12.386 16.152 -3.552 1.00 81.88 275 PRO A C 1
ATOM 2144 O O . PRO A 1 275 ? 13.110 15.403 -2.895 1.00 81.88 275 PRO A O 1
ATOM 2147 N N . ASN A 1 276 ? 11.676 15.739 -4.607 1.00 83.12 276 ASN A N 1
ATOM 2148 C CA . ASN A 1 276 ? 11.473 14.339 -4.977 1.00 83.12 276 ASN A CA 1
ATOM 2149 C C . ASN A 1 276 ? 12.201 13.939 -6.272 1.00 83.12 276 ASN A C 1
ATOM 2151 O O . ASN A 1 276 ? 12.094 12.799 -6.715 1.00 83.12 276 ASN A O 1
ATOM 2155 N N . ARG A 1 277 ? 13.011 14.835 -6.854 1.00 85.88 277 ARG A N 1
ATOM 2156 C CA . ARG A 1 277 ? 13.761 14.596 -8.101 1.00 85.88 277 ARG A CA 1
ATOM 2157 C C . ARG A 1 277 ? 14.691 13.382 -8.030 1.00 85.88 277 ARG A C 1
ATOM 2159 O O . ARG A 1 277 ? 14.937 12.746 -9.044 1.00 85.88 277 ARG A O 1
ATOM 2166 N N . SER A 1 278 ? 15.193 13.033 -6.847 1.00 85.12 278 SER A N 1
ATOM 2167 C CA . SER A 1 278 ? 16.037 11.844 -6.649 1.00 85.12 278 SER A CA 1
ATOM 2168 C C . SER A 1 278 ? 15.306 10.513 -6.837 1.00 85.12 278 SER A C 1
ATOM 2170 O O . SER A 1 278 ? 15.964 9.489 -6.926 1.00 85.12 278 SER A O 1
ATOM 2172 N N . LEU A 1 279 ? 13.971 10.521 -6.820 1.00 86.69 279 LEU A N 1
ATOM 2173 C CA . LEU A 1 279 ? 13.133 9.345 -7.069 1.00 86.69 279 LEU A CA 1
ATOM 2174 C C . LEU A 1 279 ? 12.809 9.199 -8.565 1.00 86.69 279 LEU A C 1
ATOM 2176 O O . LEU A 1 279 ? 12.165 8.237 -8.976 1.00 86.69 279 LEU A O 1
ATOM 2180 N N . SER A 1 280 ? 13.207 10.172 -9.386 1.00 90.06 280 SER A N 1
ATOM 2181 C CA . SER A 1 280 ? 13.058 10.123 -10.837 1.00 90.06 280 SER A CA 1
ATOM 2182 C C . SER A 1 280 ? 14.037 9.105 -11.415 1.00 90.06 280 SER A C 1
ATOM 2184 O O . SER A 1 280 ? 15.208 9.110 -11.041 1.00 90.06 280 SER A O 1
ATOM 2186 N N . ARG A 1 281 ? 13.571 8.258 -12.336 1.00 90.31 281 ARG A N 1
ATOM 2187 C CA . ARG A 1 281 ? 14.435 7.328 -13.084 1.00 90.31 281 ARG A CA 1
ATOM 2188 C C . ARG A 1 281 ? 14.740 7.825 -14.492 1.00 90.31 281 ARG A C 1
ATOM 2190 O O . ARG A 1 281 ? 15.777 7.472 -15.037 1.00 90.31 281 ARG A O 1
ATOM 2197 N N . LYS A 1 282 ? 13.897 8.700 -15.043 1.00 92.31 282 LYS A N 1
ATOM 2198 C CA . LYS A 1 282 ? 14.139 9.423 -16.294 1.00 92.31 282 LYS A CA 1
ATOM 2199 C C . LYS A 1 282 ? 14.456 10.888 -16.003 1.00 92.31 282 LYS A C 1
ATOM 2201 O O . LYS A 1 282 ? 13.786 11.521 -15.184 1.00 92.31 282 LYS A O 1
ATOM 2206 N N . PHE A 1 283 ? 15.456 11.440 -16.683 1.00 92.06 283 PHE A N 1
ATOM 2207 C CA . PHE A 1 283 ? 15.797 12.861 -16.638 1.00 92.06 283 PHE A CA 1
ATOM 2208 C C . PHE A 1 283 ? 15.977 13.396 -18.055 1.00 92.06 283 PHE A C 1
ATOM 2210 O O . PHE A 1 283 ? 16.935 13.038 -18.732 1.00 92.06 283 PHE A O 1
ATOM 2217 N N . THR A 1 284 ? 15.096 14.286 -18.501 1.00 92.25 284 THR A N 1
ATOM 2218 C CA . THR A 1 284 ? 15.311 15.024 -19.752 1.00 92.25 284 THR A CA 1
ATOM 2219 C C . THR A 1 284 ? 16.408 16.065 -19.533 1.00 92.25 284 THR A C 1
ATOM 2221 O O . THR A 1 284 ? 16.223 16.995 -18.741 1.00 92.25 284 THR A O 1
ATOM 2224 N N . ASP A 1 285 ? 17.546 15.893 -20.200 1.00 90.38 285 ASP A N 1
ATOM 2225 C CA . ASP A 1 285 ? 18.690 16.805 -20.102 1.00 90.38 285 ASP A CA 1
ATOM 2226 C C . ASP A 1 285 ? 18.451 18.053 -20.960 1.00 90.38 285 ASP A C 1
ATOM 2228 O O . ASP A 1 285 ? 18.463 19.185 -20.475 1.00 90.38 285 ASP A O 1
ATOM 2232 N N . TRP A 1 286 ? 18.098 17.838 -22.228 1.00 92.12 286 TRP A N 1
ATOM 2233 C CA . TRP A 1 286 ? 17.683 18.895 -23.140 1.00 92.12 286 TRP A CA 1
ATOM 2234 C C . TRP A 1 286 ? 16.595 18.404 -24.092 1.00 92.12 286 TRP A C 1
ATOM 2236 O O . TRP A 1 286 ? 16.505 17.220 -24.416 1.00 92.12 286 TRP A O 1
ATOM 2246 N N . ALA A 1 287 ? 15.769 19.339 -24.555 1.00 93.38 287 ALA A N 1
ATOM 2247 C CA . ALA A 1 287 ? 14.772 19.109 -25.589 1.00 93.38 287 ALA A CA 1
ATOM 2248 C C . ALA A 1 287 ? 14.749 20.308 -26.543 1.00 93.38 287 ALA A C 1
ATOM 2250 O O . ALA A 1 287 ? 14.709 21.461 -26.108 1.00 93.38 287 ALA A O 1
ATOM 2251 N N . TYR A 1 288 ? 14.794 20.033 -27.843 1.00 93.75 288 TYR A N 1
ATOM 2252 C CA . TYR A 1 288 ? 14.737 21.020 -28.911 1.00 93.75 288 TYR A CA 1
ATOM 2253 C C . TYR A 1 288 ? 13.729 20.577 -29.974 1.00 93.75 288 TYR A C 1
ATOM 2255 O O . TYR A 1 288 ? 13.998 19.708 -30.806 1.00 93.75 288 TYR A O 1
ATOM 2263 N N . GLY A 1 289 ? 12.542 21.188 -29.941 1.00 93.50 289 GLY A N 1
ATOM 2264 C CA . GLY A 1 289 ? 11.433 20.795 -30.807 1.00 93.50 289 GLY A CA 1
ATOM 2265 C C . GLY A 1 289 ? 11.055 19.323 -30.576 1.00 93.50 289 GLY A C 1
ATOM 2266 O O . GLY A 1 289 ? 10.723 18.980 -29.443 1.00 93.50 289 GLY A O 1
ATOM 2267 N N . PRO A 1 290 ? 11.090 18.460 -31.610 1.00 93.12 290 PRO A N 1
ATOM 2268 C CA . PRO A 1 290 ? 10.783 17.036 -31.473 1.00 93.12 290 PRO A CA 1
ATOM 2269 C C . PRO A 1 290 ? 11.945 16.197 -30.916 1.00 93.12 290 PRO A C 1
ATOM 2271 O O . PRO A 1 290 ? 11.724 15.051 -30.546 1.00 93.12 290 PRO A O 1
ATOM 2274 N N . VAL A 1 291 ? 13.173 16.729 -30.881 1.00 93.94 291 VAL A N 1
ATOM 2275 C CA . VAL A 1 291 ? 14.358 15.981 -30.440 1.00 93.94 291 VAL A CA 1
ATOM 2276 C C . VAL A 1 291 ? 14.561 16.199 -28.948 1.00 93.94 291 VAL A C 1
ATOM 2278 O O . VAL A 1 291 ? 14.616 17.341 -28.492 1.00 93.94 291 VAL A O 1
ATOM 2281 N N . GLN A 1 292 ? 14.722 15.119 -28.191 1.00 94.25 292 GLN A N 1
ATOM 2282 C CA . GLN A 1 292 ? 15.048 15.177 -26.769 1.00 94.25 292 GLN A CA 1
ATOM 2283 C C . GLN A 1 292 ? 16.168 14.198 -26.425 1.00 94.25 292 GLN A C 1
ATOM 2285 O O . GLN A 1 292 ? 16.259 13.117 -27.001 1.00 94.25 292 GLN A O 1
ATOM 2290 N N . SER A 1 293 ? 16.998 14.585 -25.461 1.00 94.38 293 SER A N 1
ATOM 2291 C CA . SER A 1 293 ? 18.000 13.726 -24.840 1.00 94.38 293 SER A CA 1
ATOM 2292 C C . SER A 1 293 ? 17.558 13.407 -23.423 1.00 94.38 293 SER A C 1
ATOM 2294 O O . SER A 1 293 ? 17.364 14.315 -22.607 1.00 94.38 293 SER A O 1
ATOM 2296 N N . SER A 1 294 ? 17.399 12.117 -23.133 1.00 93.94 294 SER A N 1
ATOM 2297 C CA . SER A 1 294 ? 17.001 11.628 -21.812 1.00 93.94 294 SER A CA 1
ATOM 2298 C C . SER A 1 294 ? 18.087 10.748 -21.202 1.00 93.94 294 SER A C 1
ATOM 2300 O O . SER A 1 294 ? 18.714 9.947 -21.891 1.00 93.94 294 SER A O 1
ATOM 2302 N N . LEU A 1 295 ? 18.291 10.904 -19.897 1.00 93.81 295 LEU A N 1
ATOM 2303 C CA . LEU A 1 295 ? 19.141 10.065 -19.064 1.00 93.81 295 LEU A CA 1
ATOM 2304 C C . LEU A 1 295 ? 18.261 9.099 -18.271 1.00 93.81 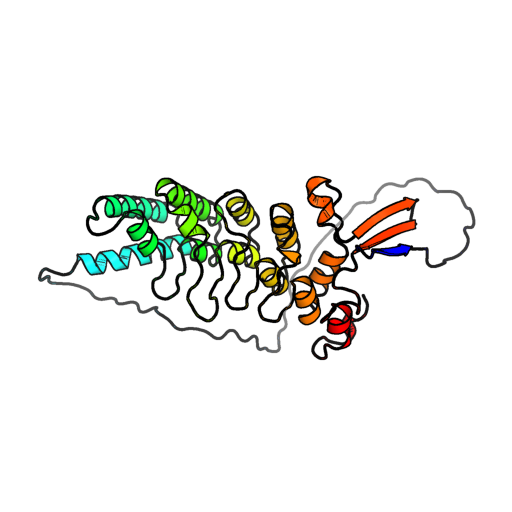295 LEU A C 1
ATOM 2306 O O . LEU A 1 295 ? 17.378 9.547 -17.534 1.00 93.81 295 LEU A O 1
ATOM 2310 N N . TYR A 1 296 ? 18.528 7.802 -18.389 1.00 91.56 296 TYR A N 1
ATOM 2311 C CA . TYR A 1 296 ? 17.832 6.763 -17.627 1.00 91.56 296 TYR A CA 1
ATOM 2312 C C . TYR A 1 296 ? 18.718 6.191 -16.523 1.00 91.56 296 TYR A C 1
ATOM 2314 O O . TYR A 1 296 ? 19.909 5.954 -16.735 1.00 91.56 296 TYR A O 1
ATOM 2322 N N . ASP A 1 297 ? 18.129 5.967 -15.351 1.00 90.00 297 ASP A N 1
ATOM 2323 C CA . ASP A 1 297 ? 18.762 5.286 -14.227 1.00 90.00 297 ASP A CA 1
ATOM 2324 C C . ASP A 1 297 ? 18.869 3.781 -14.499 1.00 90.00 297 ASP A C 1
ATOM 2326 O O . ASP A 1 297 ? 17.861 3.078 -14.590 1.00 90.00 297 ASP A O 1
ATOM 2330 N N . LEU A 1 298 ? 20.107 3.295 -14.607 1.00 89.38 298 LEU A N 1
ATOM 2331 C CA . LEU A 1 298 ? 20.416 1.894 -14.891 1.00 89.38 298 LEU A CA 1
ATOM 2332 C C . LEU A 1 298 ? 20.562 1.024 -13.640 1.00 89.38 298 LEU A C 1
ATOM 2334 O O . LEU A 1 298 ? 20.942 -0.145 -13.751 1.00 89.38 298 LEU A O 1
ATOM 2338 N N . THR A 1 299 ? 20.292 1.561 -12.447 1.00 87.94 299 THR A N 1
ATOM 2339 C CA . THR A 1 299 ? 20.331 0.757 -11.223 1.00 87.94 299 THR A CA 1
ATOM 2340 C C . THR A 1 299 ? 19.399 -0.451 -11.340 1.00 87.94 299 THR A C 1
ATOM 2342 O O . THR A 1 299 ? 18.215 -0.318 -11.654 1.00 87.94 299 THR A O 1
ATOM 2345 N N . GLU A 1 300 ? 19.959 -1.641 -11.099 1.00 85.69 300 GLU A N 1
ATOM 2346 C CA . GLU A 1 300 ? 19.279 -2.949 -11.172 1.00 85.69 300 GLU A CA 1
ATOM 2347 C C . GLU A 1 300 ? 18.850 -3.390 -12.584 1.00 85.69 300 GLU A C 1
ATOM 2349 O O . GLU A 1 300 ? 18.361 -4.508 -12.742 1.00 85.69 300 GLU A O 1
ATOM 2354 N N . LEU A 1 301 ? 19.057 -2.561 -13.614 1.00 87.25 301 LEU A N 1
ATOM 2355 C CA . LEU A 1 301 ? 18.704 -2.885 -14.998 1.00 87.25 301 LEU A CA 1
ATOM 2356 C C . LEU A 1 301 ? 19.788 -3.682 -15.711 1.00 87.25 301 LEU A C 1
ATOM 2358 O O . LEU A 1 301 ? 19.480 -4.653 -16.398 1.00 87.25 301 LEU A O 1
ATOM 2362 N N . ASP A 1 302 ? 21.037 -3.254 -15.557 1.00 85.69 302 ASP A N 1
ATOM 2363 C CA . ASP A 1 302 ? 22.165 -3.827 -16.280 1.00 85.69 302 ASP A CA 1
ATOM 2364 C C . ASP A 1 302 ? 22.668 -5.127 -15.630 1.00 85.69 302 ASP A C 1
ATOM 2366 O O . ASP A 1 302 ? 22.612 -5.309 -14.412 1.00 85.69 302 ASP A O 1
ATOM 2370 N N . THR A 1 303 ? 23.239 -6.002 -16.457 1.00 85.00 303 THR A N 1
ATOM 2371 C CA . THR A 1 303 ? 23.834 -7.309 -16.112 1.00 85.00 303 THR A CA 1
ATOM 2372 C C . THR A 1 303 ? 25.011 -7.235 -15.134 1.00 85.00 303 THR A C 1
ATOM 2374 O O . THR A 1 303 ? 25.534 -8.258 -14.700 1.00 85.00 303 THR A O 1
ATOM 2377 N N . THR A 1 304 ? 25.432 -6.027 -14.761 1.00 84.06 304 THR A N 1
ATOM 2378 C CA . THR A 1 304 ? 26.437 -5.792 -13.719 1.00 84.06 304 THR A CA 1
ATOM 2379 C C . THR A 1 304 ? 25.940 -6.155 -12.317 1.00 84.06 304 THR A C 1
ATOM 2381 O O . THR A 1 304 ? 26.762 -6.370 -11.426 1.00 84.06 304 THR A O 1
ATOM 2384 N N . ALA A 1 305 ? 24.621 -6.231 -12.111 1.00 78.94 305 ALA A N 1
ATOM 2385 C CA . ALA A 1 305 ? 24.001 -6.640 -10.856 1.00 78.94 305 ALA A CA 1
ATOM 2386 C C . ALA A 1 305 ? 23.468 -8.081 -10.925 1.00 78.94 305 ALA A C 1
ATOM 2388 O O . ALA A 1 305 ? 22.908 -8.500 -11.936 1.00 78.94 305 ALA A O 1
ATOM 2389 N N . GLU A 1 306 ? 23.584 -8.820 -9.818 1.00 78.38 306 GLU A N 1
ATOM 2390 C CA . GLU A 1 306 ? 22.953 -10.137 -9.669 1.00 78.38 306 GLU A CA 1
ATOM 2391 C C . GLU A 1 306 ? 21.421 -10.015 -9.725 1.00 78.38 306 GLU A C 1
ATOM 2393 O O . GLU A 1 306 ? 20.844 -9.136 -9.072 1.00 78.38 306 GLU A O 1
ATOM 2398 N N . ASN A 1 307 ? 20.761 -10.913 -10.469 1.00 84.06 307 ASN A N 1
ATOM 2399 C CA . ASN A 1 307 ? 19.318 -10.871 -10.737 1.00 84.06 307 ASN A CA 1
ATOM 2400 C C . ASN A 1 307 ? 18.878 -9.530 -11.344 1.00 84.06 307 ASN A C 1
ATOM 2402 O O . ASN A 1 307 ? 17.883 -8.930 -10.923 1.00 84.06 307 ASN A O 1
ATOM 2406 N N . SER A 1 308 ? 19.640 -9.031 -12.319 1.00 90.19 308 SER A N 1
ATOM 2407 C CA . SER A 1 308 ? 19.273 -7.813 -13.044 1.00 90.19 308 SER A CA 1
ATOM 2408 C C . SER A 1 308 ? 17.903 -7.954 -13.714 1.00 90.19 308 SER A C 1
ATOM 2410 O O . SER A 1 308 ? 17.464 -9.048 -14.073 1.00 90.19 308 SER A O 1
ATOM 2412 N N . VAL A 1 309 ? 17.211 -6.834 -13.908 1.00 90.25 309 VAL A N 1
ATOM 2413 C CA . VAL A 1 309 ? 15.916 -6.814 -14.599 1.00 90.25 309 VAL A CA 1
ATOM 2414 C C . VAL A 1 309 ? 16.045 -7.383 -16.013 1.00 90.25 309 VAL A C 1
ATOM 2416 O O . VAL A 1 309 ? 15.182 -8.155 -16.426 1.00 90.25 309 VAL A O 1
ATOM 2419 N N . LEU A 1 310 ? 17.133 -7.066 -16.728 1.00 89.75 310 LEU A N 1
ATOM 2420 C CA . LEU A 1 310 ? 17.395 -7.609 -18.062 1.00 89.75 310 LEU A CA 1
ATOM 2421 C C . LEU A 1 310 ? 17.539 -9.137 -18.032 1.00 89.75 310 LEU A C 1
ATOM 2423 O O . LEU A 1 310 ? 16.916 -9.830 -18.833 1.00 89.75 310 LEU A O 1
AT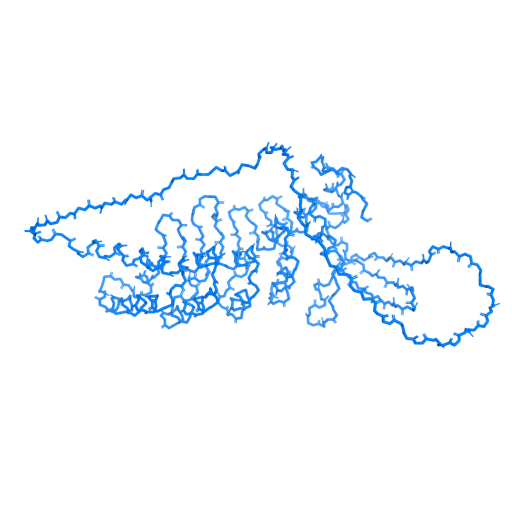OM 2427 N N . GLU A 1 311 ? 18.318 -9.665 -17.087 1.00 89.25 311 GLU A N 1
ATOM 2428 C CA . GLU A 1 311 ? 18.502 -11.107 -16.905 1.00 89.25 311 GLU A CA 1
ATOM 2429 C C . GLU A 1 311 ? 17.172 -11.801 -16.591 1.00 89.25 311 GLU A C 1
ATOM 2431 O O . GLU A 1 311 ? 16.824 -12.789 -17.238 1.00 89.25 311 GLU A O 1
ATOM 2436 N N . ILE A 1 312 ? 16.386 -11.246 -15.662 1.00 89.50 312 ILE A N 1
ATOM 2437 C CA . ILE A 1 312 ? 15.067 -11.780 -15.312 1.00 89.50 312 ILE A CA 1
ATOM 2438 C C . ILE A 1 312 ? 14.172 -11.822 -16.550 1.00 89.50 312 ILE A C 1
ATOM 2440 O O . ILE A 1 312 ? 13.579 -12.857 -16.816 1.00 89.50 312 ILE A O 1
ATOM 2444 N N . ILE A 1 313 ? 14.070 -10.741 -17.323 1.00 87.94 313 ILE A N 1
ATOM 2445 C CA . ILE A 1 313 ? 13.168 -10.691 -18.484 1.00 87.94 313 ILE A CA 1
ATOM 2446 C C . ILE A 1 313 ? 13.591 -11.691 -19.566 1.00 87.94 313 ILE A C 1
ATOM 2448 O O . ILE A 1 313 ? 12.738 -12.385 -20.113 1.00 87.94 313 ILE A O 1
ATOM 2452 N N . VAL A 1 314 ? 14.890 -11.788 -19.863 1.00 87.25 314 VAL A N 1
ATOM 2453 C CA . VAL A 1 314 ? 15.406 -12.655 -20.935 1.00 87.25 314 VAL A CA 1
ATOM 2454 C C . VAL A 1 314 ? 15.278 -14.138 -20.581 1.00 87.25 314 VAL A C 1
ATOM 2456 O O . VAL A 1 314 ? 14.919 -14.941 -21.441 1.00 87.25 314 VAL A O 1
ATOM 2459 N N . TYR A 1 315 ? 15.557 -14.516 -19.331 1.00 86.31 315 TYR A N 1
ATOM 2460 C CA . TYR A 1 315 ? 15.546 -15.921 -18.908 1.00 86.31 315 TYR A CA 1
ATOM 2461 C C . TYR A 1 315 ? 14.204 -16.395 -18.333 1.00 86.31 315 TYR A C 1
ATOM 2463 O O . TYR A 1 315 ? 14.055 -17.581 -18.029 1.00 86.31 315 TYR A O 1
ATOM 2471 N N . ASN A 1 316 ? 13.210 -15.517 -18.178 1.00 82.62 316 ASN A N 1
ATOM 2472 C CA . ASN A 1 316 ? 11.906 -15.905 -17.650 1.00 82.62 316 ASN A CA 1
ATOM 2473 C C . ASN A 1 316 ? 11.052 -16.595 -18.717 1.00 82.62 316 ASN A C 1
ATOM 2475 O O . ASN A 1 316 ? 10.519 -15.976 -19.632 1.00 82.62 316 ASN A O 1
ATOM 2479 N N . THR A 1 317 ? 10.873 -17.900 -18.548 1.00 73.12 317 THR A N 1
ATOM 2480 C CA . THR A 1 317 ? 10.123 -18.769 -19.462 1.00 73.12 317 THR A CA 1
ATOM 2481 C C . THR A 1 317 ? 8.605 -18.669 -19.314 1.00 73.12 317 THR A C 1
ATOM 2483 O O . THR A 1 317 ? 7.877 -19.232 -20.127 1.00 73.12 317 THR A O 1
ATOM 2486 N N . ASN A 1 318 ? 8.114 -18.007 -18.262 1.00 70.25 318 ASN A N 1
ATOM 2487 C CA . ASN A 1 318 ? 6.694 -18.010 -17.898 1.00 70.25 318 ASN A CA 1
ATOM 2488 C C . ASN A 1 318 ? 5.937 -16.788 -18.435 1.00 70.25 318 ASN A C 1
ATOM 2490 O O . ASN A 1 318 ? 4.711 -16.739 -18.347 1.00 70.25 318 ASN A O 1
ATOM 2494 N N . ILE A 1 319 ? 6.651 -15.804 -18.985 1.00 65.69 319 ILE A N 1
ATOM 2495 C CA . ILE A 1 319 ? 6.067 -14.613 -19.599 1.00 65.69 319 ILE A CA 1
ATOM 2496 C C . ILE A 1 319 ? 5.996 -14.863 -21.106 1.00 65.69 319 ILE A C 1
ATOM 2498 O O . ILE A 1 319 ? 6.996 -15.205 -21.733 1.00 65.69 319 ILE A O 1
ATOM 2502 N N . GLY A 1 320 ? 4.808 -14.720 -21.697 1.00 55.22 320 GLY A N 1
ATOM 2503 C CA . GLY A 1 320 ? 4.624 -14.885 -23.139 1.00 55.22 320 GLY A CA 1
ATOM 2504 C C . GLY A 1 320 ? 5.594 -14.003 -23.936 1.00 55.22 320 GLY A C 1
ATOM 2505 O O . GLY A 1 320 ? 5.736 -12.815 -23.659 1.00 55.22 320 GLY A O 1
ATOM 2506 N N . VAL A 1 321 ? 6.245 -14.591 -24.944 1.00 51.34 321 VAL A N 1
ATOM 2507 C CA . VAL A 1 321 ? 7.336 -14.004 -25.757 1.00 51.34 321 VAL A CA 1
ATOM 2508 C C . VAL A 1 321 ? 6.961 -12.663 -26.424 1.00 51.34 321 VAL A C 1
ATOM 2510 O O . VAL A 1 321 ? 7.828 -11.884 -26.805 1.00 51.34 321 VAL A O 1
ATOM 2513 N N . SER A 1 322 ? 5.671 -12.332 -26.501 1.00 48.47 322 SER A N 1
ATOM 2514 C CA . SER A 1 322 ? 5.146 -11.031 -26.940 1.00 48.47 322 SER A CA 1
ATOM 2515 C C . SER A 1 322 ? 5.505 -9.842 -26.029 1.00 48.47 322 SER A C 1
ATOM 2517 O O . SER A 1 322 ? 5.283 -8.701 -26.422 1.00 48.47 322 SER A O 1
ATOM 2519 N N . CYS A 1 323 ? 6.071 -10.077 -24.841 1.00 45.44 323 CYS A N 1
ATOM 2520 C CA . CYS A 1 323 ? 6.440 -9.034 -23.875 1.00 45.44 323 CYS A CA 1
ATOM 2521 C C . CYS A 1 323 ? 7.840 -8.413 -24.079 1.00 45.44 323 CYS A C 1
ATOM 2523 O O . CYS A 1 323 ? 8.196 -7.497 -23.343 1.00 45.44 323 CYS A O 1
ATOM 2525 N N . LEU A 1 324 ? 8.637 -8.897 -25.042 1.00 45.69 324 LEU A N 1
ATOM 2526 C CA . LEU A 1 324 ? 10.048 -8.508 -25.234 1.00 45.69 324 LEU A CA 1
ATOM 2527 C C . LEU A 1 324 ? 10.278 -7.243 -26.085 1.00 45.69 324 LEU A C 1
ATOM 2529 O O . LEU A 1 324 ? 11.424 -6.841 -26.264 1.00 45.69 324 LEU A O 1
ATOM 2533 N N . LEU A 1 325 ? 9.225 -6.601 -26.598 1.00 43.41 325 LEU A N 1
ATOM 2534 C CA . LEU A 1 325 ? 9.330 -5.297 -27.266 1.00 43.41 325 LEU A CA 1
ATOM 2535 C C . LEU A 1 325 ? 9.106 -4.184 -26.229 1.00 43.41 325 LEU A C 1
ATOM 2537 O O . LEU A 1 325 ? 8.001 -3.648 -26.085 1.00 43.41 325 LEU A O 1
ATOM 2541 N N . LEU A 1 326 ? 10.156 -3.930 -25.443 1.00 41.97 326 LEU A N 1
ATOM 2542 C CA . LEU A 1 326 ? 10.326 -2.700 -24.666 1.00 41.97 326 LEU A CA 1
ATOM 2543 C C . LEU A 1 326 ? 10.795 -1.580 -25.590 1.00 41.97 326 LEU A C 1
ATOM 2545 O O . LEU A 1 326 ? 11.738 -1.839 -26.370 1.00 41.97 326 LEU A O 1
#